Protein AF-A0A7W4DUR3-F1 (afdb_monomer_lite)

Radius of gyration: 22.99 Å; chains: 1; bounding box: 60×64×66 Å

Secondary structure (DSSP, 8-state):
-HHHHHHHHHHHHHHHHHHHHHHTT---TTTTTT--TT-EEE-TTS-EEEEEEE-TTSSEEEEE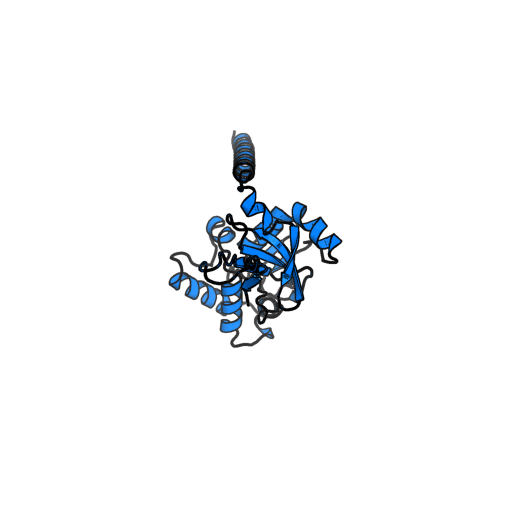ESS--EEEES-SS--SHHHHHHHHHHHHH-SS-SS-SSHHHHHH---HHHHHHHHHHHTTT-TTTSHHHHSS-GGGT-B---HHHHHHHHHHHHHHHHHHHHTTPPP--SEEEEEEE-SSSBEEEEETTTEEE--TTTTTBTTSEEEE--EEEEEPPPP-EEEEE-----SSS-S-PPPEEEEE--

Foldseek 3Di:
DVVVVVVVVVVVVVVVVVVVVVVLVPLPVVLVPFDDQQDWDADPVRFIFGFLDADSSNFKGKGWHLEWLFWDFQFQAQACLLVVLQQVVCVVVHVDGLQPPDPVVQLVDFPQLVLLVSSCVSCVNVCRGGVLSVSFPVVSAWGFTGLNVVLSCLVCQVVNVVSSVVVVGDRDAAKEFHSRQNHRFFGWIQHSVPGIDIDPPDDRGSNDIDTGMIMGMDGGDDPFDWDWDQDPDPPPDPDHDDIDTDGDDD

Structure (mmCIF, N/CA/C/O backbone):
data_AF-A0A7W4DUR3-F1
#
_entry.id   AF-A0A7W4DUR3-F1
#
loop_
_atom_site.group_PDB
_atom_site.id
_atom_site.type_symbol
_atom_site.label_atom_id
_atom_site.label_alt_id
_atom_site.label_comp_id
_atom_site.label_asym_id
_atom_site.label_entity_id
_atom_site.label_seq_id
_atom_site.pdbx_PDB_ins_code
_atom_site.Cartn_x
_atom_site.Cartn_y
_atom_site.Cartn_z
_atom_site.occupancy
_atom_site.B_iso_or_equiv
_atom_site.auth_seq_id
_atom_site.auth_comp_id
_atom_site.auth_asym_id
_atom_site.auth_atom_id
_atom_site.pdbx_PDB_model_num
ATOM 1 N N . MET A 1 1 ? -14.507 31.260 -24.581 1.00 45.59 1 MET A N 1
ATOM 2 C CA . MET A 1 1 ? -15.493 30.157 -24.484 1.00 45.59 1 MET A CA 1
ATOM 3 C C . MET A 1 1 ? -14.936 28.864 -23.877 1.00 45.59 1 MET A C 1
ATOM 5 O O . MET A 1 1 ? -15.637 28.251 -23.092 1.00 45.59 1 MET A O 1
ATOM 9 N N . ILE A 1 2 ? -13.687 28.457 -24.151 1.00 42.56 2 ILE A N 1
ATOM 10 C CA . ILE A 1 2 ? -13.121 27.182 -23.641 1.00 42.56 2 ILE A CA 1
ATOM 11 C C . ILE A 1 2 ? -12.768 27.215 -22.134 1.00 42.56 2 ILE A C 1
ATOM 13 O O . ILE A 1 2 ? -12.877 26.203 -21.445 1.00 42.56 2 ILE A O 1
ATOM 17 N N . ARG A 1 3 ? -12.390 28.379 -21.581 1.00 39.25 3 ARG A N 1
ATOM 18 C CA . ARG A 1 3 ? -12.062 28.520 -20.144 1.00 39.25 3 ARG A CA 1
ATOM 19 C C . ARG A 1 3 ? -13.276 28.357 -19.217 1.00 39.25 3 ARG A C 1
ATOM 21 O O . ARG A 1 3 ? -13.129 27.821 -18.125 1.00 39.25 3 ARG A O 1
ATOM 28 N N . THR A 1 4 ? -14.467 28.748 -19.667 1.00 42.03 4 THR A N 1
ATOM 29 C CA . THR A 1 4 ? -15.712 28.665 -18.887 1.00 42.03 4 THR A CA 1
ATOM 30 C C . THR A 1 4 ? -16.233 27.229 -18.754 1.00 42.03 4 THR A C 1
ATOM 32 O O . THR A 1 4 ? -16.735 26.861 -17.695 1.00 42.03 4 THR A O 1
ATOM 35 N N . TYR A 1 5 ? -16.023 26.387 -19.773 1.00 39.53 5 TYR A N 1
ATOM 36 C CA . TYR A 1 5 ? -16.396 24.967 -19.743 1.00 39.53 5 TYR A CA 1
ATOM 37 C C . TYR A 1 5 ? -15.545 24.141 -18.769 1.00 39.53 5 TYR A C 1
ATOM 39 O O . TYR A 1 5 ? -16.081 23.280 -18.074 1.00 39.53 5 TYR A O 1
ATOM 47 N N . LYS A 1 6 ? -14.239 24.432 -18.652 1.00 40.47 6 LYS A N 1
ATOM 48 C CA . LYS A 1 6 ? -13.371 23.747 -17.679 1.00 40.47 6 LYS A CA 1
ATOM 49 C C . LYS A 1 6 ? -13.801 24.035 -16.240 1.00 40.47 6 LYS A C 1
ATOM 51 O O . LYS A 1 6 ? -13.939 23.091 -15.479 1.00 40.47 6 LYS A O 1
ATOM 56 N N . GLN A 1 7 ? -14.107 25.290 -15.900 1.00 41.50 7 GLN A N 1
ATOM 57 C CA . GLN A 1 7 ? -14.588 25.661 -14.560 1.00 41.50 7 GLN A CA 1
ATOM 58 C C . GLN A 1 7 ? -15.977 25.099 -14.224 1.00 41.50 7 GLN A C 1
ATOM 60 O O . GLN A 1 7 ? -16.226 24.738 -13.073 1.00 41.50 7 GLN A O 1
ATOM 65 N N . GLN A 1 8 ? -16.885 25.000 -15.202 1.00 39.53 8 GLN A N 1
ATOM 66 C CA . GLN A 1 8 ? -18.176 24.341 -14.989 1.00 39.53 8 GLN A CA 1
ATOM 67 C C . GLN A 1 8 ? -18.007 22.832 -14.782 1.00 39.53 8 GLN A C 1
ATOM 69 O O . GLN A 1 8 ? -18.589 22.299 -13.843 1.00 39.53 8 GLN A O 1
ATOM 74 N N . ALA A 1 9 ? -17.162 22.155 -15.564 1.00 43.38 9 ALA A N 1
ATOM 75 C CA . ALA A 1 9 ? -16.882 20.729 -15.382 1.00 43.38 9 ALA A CA 1
ATOM 76 C C . ALA A 1 9 ? -16.263 20.417 -14.005 1.00 43.38 9 ALA A C 1
ATOM 78 O O . ALA A 1 9 ? -16.647 19.433 -13.377 1.00 43.38 9 ALA A O 1
ATOM 79 N N . THR A 1 10 ? -15.383 21.282 -13.482 1.00 46.03 10 THR A N 1
ATOM 80 C CA . THR A 1 10 ? -14.825 21.123 -12.123 1.00 46.03 10 THR A CA 1
ATOM 81 C C . THR A 1 10 ? -15.889 21.294 -11.038 1.00 46.03 10 THR A C 1
ATOM 83 O O . THR A 1 10 ? -15.875 20.574 -10.044 1.00 46.03 10 THR A O 1
ATOM 86 N N . ARG A 1 11 ? -16.848 22.209 -11.234 1.00 40.34 11 ARG A N 1
ATOM 87 C CA . ARG A 1 11 ? -17.971 22.412 -10.306 1.00 40.34 11 ARG A CA 1
ATOM 88 C C . ARG A 1 11 ? -18.957 21.246 -10.318 1.00 40.34 11 ARG A C 1
ATOM 90 O O . ARG A 1 11 ? -19.413 20.854 -9.252 1.00 40.34 11 ARG A O 1
ATOM 97 N N . TRP A 1 12 ? -19.240 20.661 -11.482 1.00 40.09 12 TRP A N 1
ATOM 98 C CA . TRP A 1 12 ? -20.099 19.477 -11.589 1.00 40.09 12 TRP A CA 1
ATOM 99 C C . TRP A 1 12 ? -19.427 18.213 -11.045 1.00 40.09 12 TRP A C 1
ATOM 101 O O . TRP A 1 12 ? -20.091 17.437 -10.366 1.00 40.09 12 TRP A O 1
ATOM 111 N N . ALA A 1 13 ? -18.116 18.042 -11.246 1.00 45.22 13 ALA A N 1
ATOM 112 C CA . ALA A 1 13 ? -17.352 16.950 -10.639 1.00 45.22 13 ALA A CA 1
ATOM 113 C C . ALA A 1 13 ? -17.294 17.070 -9.106 1.00 45.22 13 ALA A C 1
ATOM 115 O O . ALA A 1 13 ? -17.532 16.089 -8.409 1.00 45.22 13 ALA A O 1
ATOM 116 N N . ALA A 1 14 ? -17.072 18.276 -8.571 1.00 45.06 14 ALA A N 1
ATOM 117 C CA . ALA A 1 14 ? -17.106 18.519 -7.129 1.00 45.06 14 ALA A CA 1
ATOM 118 C C . ALA A 1 14 ? -18.503 18.278 -6.528 1.00 45.06 14 ALA A C 1
ATOM 120 O O . ALA A 1 14 ? -18.605 17.702 -5.449 1.00 45.06 14 ALA A O 1
ATOM 121 N N . LEU A 1 15 ? -19.579 18.650 -7.236 1.00 38.53 15 LEU A N 1
ATOM 122 C CA . LEU A 1 15 ? -20.957 18.401 -6.797 1.00 38.53 15 LEU A CA 1
ATOM 123 C C . LEU A 1 15 ? -21.314 16.904 -6.823 1.00 38.53 15 LEU A C 1
ATOM 125 O O . LEU A 1 15 ? -22.003 16.435 -5.925 1.00 38.53 15 LEU A O 1
ATOM 129 N N . LEU A 1 16 ? -20.822 16.148 -7.812 1.00 44.09 16 LEU A N 1
ATOM 130 C CA . LEU A 1 16 ? -20.994 14.691 -7.907 1.00 44.09 16 LEU A CA 1
ATOM 131 C C . LEU A 1 16 ? -20.204 13.942 -6.830 1.00 44.09 16 LEU A C 1
ATOM 133 O O . LEU A 1 16 ? -20.723 12.986 -6.264 1.00 44.09 16 LEU A O 1
ATOM 137 N N . VAL A 1 17 ? -18.995 14.402 -6.495 1.00 49.66 17 VAL A N 1
ATOM 138 C CA . VAL A 1 17 ? -18.212 13.872 -5.367 1.00 49.66 17 VAL A CA 1
ATOM 139 C C . VAL A 1 17 ? -18.912 14.178 -4.039 1.00 49.66 17 VAL A C 1
ATOM 141 O O . VAL A 1 17 ? -19.044 13.284 -3.210 1.00 49.66 17 VAL A O 1
ATOM 144 N N . PHE A 1 18 ? -19.465 15.383 -3.860 1.00 43.69 18 PHE A N 1
ATOM 145 C CA . PHE A 1 18 ? -20.247 15.720 -2.666 1.00 43.69 18 PHE A CA 1
ATOM 146 C C . PHE A 1 18 ? -21.557 14.921 -2.574 1.00 43.69 18 PHE A C 1
ATOM 148 O O . PHE A 1 18 ? -21.910 14.468 -1.491 1.00 43.69 18 PHE A O 1
ATOM 155 N N . LEU A 1 19 ? -22.263 14.688 -3.687 1.00 41.78 19 LEU A N 1
ATOM 156 C CA . LEU A 1 19 ? -23.488 13.873 -3.732 1.00 41.78 19 LEU A CA 1
ATOM 157 C C . LEU A 1 19 ? -23.214 12.382 -3.523 1.00 41.78 19 LEU A C 1
ATOM 159 O O . LEU A 1 19 ? -24.001 11.720 -2.852 1.00 41.78 19 LEU A O 1
ATOM 163 N N . LEU A 1 20 ? -22.084 11.869 -4.018 1.00 42.16 20 LEU A N 1
ATOM 164 C CA . LEU A 1 20 ? -21.622 10.528 -3.680 1.00 42.16 20 LEU A CA 1
ATOM 165 C C . LEU A 1 20 ? -21.355 10.451 -2.179 1.00 42.16 20 LEU A C 1
ATOM 167 O O . LEU A 1 20 ? -21.973 9.617 -1.536 1.00 42.16 20 LEU A O 1
ATOM 171 N N . ILE A 1 21 ? -20.584 11.366 -1.583 1.00 46.25 21 ILE A N 1
ATOM 172 C CA . ILE A 1 21 ? -20.339 11.409 -0.125 1.00 46.25 21 ILE A CA 1
ATOM 173 C C . ILE A 1 21 ? -21.651 11.559 0.676 1.00 46.25 21 ILE A C 1
ATOM 175 O O . ILE A 1 21 ? -21.820 10.915 1.707 1.00 46.25 21 ILE A O 1
ATOM 179 N N . SER A 1 22 ? -22.629 12.318 0.173 1.00 38.47 22 SER A N 1
ATOM 180 C CA . SER A 1 22 ? -23.938 12.511 0.822 1.00 38.47 22 SER A CA 1
ATOM 181 C C . SER A 1 22 ? -24.839 11.271 0.744 1.00 38.47 22 SER A C 1
ATOM 183 O O . SER A 1 22 ? -25.634 11.030 1.648 1.00 38.47 22 SER A O 1
ATOM 185 N N . ALA A 1 23 ? -24.706 10.445 -0.297 1.00 36.12 23 ALA A N 1
ATOM 186 C CA . ALA A 1 23 ? -25.408 9.164 -0.401 1.00 36.12 23 ALA A CA 1
ATOM 187 C C . ALA A 1 23 ? -24.798 8.065 0.497 1.00 36.12 23 ALA A C 1
ATOM 189 O O . ALA A 1 23 ? -25.445 7.045 0.732 1.00 36.12 23 ALA A O 1
ATOM 190 N N . HIS A 1 24 ? -23.601 8.285 1.062 1.00 45.06 24 HIS A N 1
ATOM 191 C CA . HIS A 1 24 ? -23.024 7.441 2.121 1.00 45.06 24 HIS A CA 1
ATOM 192 C C . HIS A 1 24 ? -23.595 7.768 3.520 1.00 45.06 24 HIS A C 1
ATOM 194 O O . HIS A 1 24 ? -23.219 7.125 4.496 1.00 45.06 24 HIS A O 1
ATOM 200 N N . ALA A 1 25 ? -24.524 8.728 3.646 1.00 36.72 25 ALA A N 1
ATOM 201 C CA . ALA A 1 25 ? -25.089 9.155 4.933 1.00 36.72 25 ALA A CA 1
ATOM 202 C C . ALA A 1 25 ? -26.245 8.281 5.469 1.00 36.72 25 ALA A C 1
ATOM 204 O O . ALA A 1 25 ? -26.856 8.634 6.472 1.00 36.72 25 ALA A O 1
ATOM 205 N N . PHE A 1 26 ? -26.537 7.134 4.850 1.00 44.62 26 PHE A N 1
ATOM 206 C CA . PHE A 1 26 ? -27.454 6.132 5.410 1.00 44.62 26 PHE A CA 1
ATOM 207 C C . PHE A 1 26 ? -26.792 4.755 5.449 1.00 44.62 26 PHE A C 1
ATOM 209 O O . PHE A 1 26 ? -27.254 3.781 4.854 1.00 44.62 26 PHE A O 1
ATOM 216 N N . ILE A 1 27 ? -25.680 4.679 6.179 1.00 46.75 27 ILE A N 1
ATOM 217 C CA . ILE A 1 27 ? -25.265 3.416 6.784 1.00 46.75 27 ILE A CA 1
ATOM 218 C C . ILE A 1 27 ? -26.301 3.134 7.887 1.00 46.75 27 ILE A C 1
ATOM 220 O O . ILE A 1 27 ? -26.474 3.984 8.763 1.00 46.75 27 ILE A O 1
ATOM 224 N N . PRO A 1 28 ? -27.044 2.011 7.852 1.00 47.03 28 PRO A N 1
ATOM 225 C CA . PRO A 1 28 ? -27.933 1.660 8.956 1.00 47.03 28 PRO A CA 1
ATOM 226 C C . PRO A 1 28 ? -27.123 1.645 10.258 1.00 47.03 28 PRO A C 1
ATOM 228 O O . PRO A 1 28 ? -26.009 1.127 10.269 1.00 47.03 28 PRO A O 1
ATOM 231 N N . ALA A 1 29 ? -27.663 2.205 11.346 1.00 47.81 29 ALA A N 1
ATOM 232 C CA . ALA A 1 29 ? -26.945 2.404 12.614 1.00 47.81 29 ALA A CA 1
ATOM 233 C C . ALA A 1 29 ? -26.217 1.139 13.130 1.00 47.81 29 ALA A C 1
ATOM 235 O O . ALA A 1 29 ? -25.152 1.244 13.726 1.00 47.81 29 ALA A O 1
ATOM 236 N N . ALA A 1 30 ? -26.728 -0.054 12.806 1.00 45.19 30 ALA A N 1
ATOM 237 C CA . ALA A 1 30 ? -26.113 -1.340 13.140 1.00 45.19 30 ALA A CA 1
ATOM 238 C C . ALA A 1 30 ? -24.774 -1.635 12.420 1.00 45.19 30 ALA A C 1
ATOM 240 O O . ALA A 1 30 ? -23.951 -2.380 12.941 1.00 45.19 30 ALA A O 1
ATOM 241 N N . ALA A 1 31 ? -24.521 -1.066 11.235 1.00 43.78 31 ALA A N 1
ATOM 242 C CA . ALA A 1 31 ? -23.236 -1.198 10.534 1.00 43.78 31 ALA A CA 1
ATOM 243 C C . ALA A 1 31 ? -22.189 -0.175 11.027 1.00 43.78 31 ALA A C 1
ATOM 245 O O . ALA A 1 31 ? -20.993 -0.392 10.858 1.00 43.78 31 ALA A O 1
ATOM 246 N N . GLN A 1 32 ? -22.616 0.897 11.710 1.00 49.19 32 GLN A N 1
ATOM 247 C CA . GLN A 1 32 ? -21.726 1.857 12.382 1.00 49.19 32 GLN A CA 1
ATOM 248 C C . GLN A 1 32 ? -21.156 1.354 13.722 1.00 49.19 32 GLN A C 1
ATOM 250 O O . GLN A 1 32 ? -20.299 2.033 14.290 1.00 49.19 32 GLN A O 1
ATOM 255 N N . GLU A 1 33 ? -21.607 0.208 14.242 1.00 57.31 33 GLU A N 1
ATOM 256 C CA . GLU A 1 33 ? -21.135 -0.332 15.528 1.00 57.31 33 GLU A CA 1
ATOM 257 C C . GLU A 1 33 ? -19.810 -1.103 15.442 1.00 57.31 33 GLU A C 1
ATOM 259 O O . GLU A 1 33 ? -19.192 -1.334 16.476 1.00 57.31 33 GLU A O 1
ATOM 264 N N . LYS A 1 34 ? -19.358 -1.507 14.247 1.00 69.75 34 LYS A N 1
ATOM 265 C CA . LYS A 1 34 ? -18.263 -2.488 14.119 1.00 69.75 34 LYS A CA 1
ATOM 266 C C . LYS A 1 34 ? -16.904 -1.913 13.716 1.00 69.75 34 LYS A C 1
ATOM 268 O O . LYS A 1 34 ? -15.893 -2.436 14.166 1.00 69.75 34 LYS A O 1
ATOM 273 N N . GLY A 1 35 ? -16.862 -0.865 12.896 1.00 79.25 35 GLY A N 1
ATOM 274 C CA . GLY A 1 35 ? -15.610 -0.192 12.544 1.00 79.25 35 GLY A CA 1
ATOM 275 C C . GLY A 1 35 ? -15.840 1.147 11.858 1.00 79.25 35 GLY A C 1
ATOM 276 O O . GLY A 1 35 ? -16.785 1.302 11.078 1.00 79.25 35 GLY A O 1
ATOM 277 N N . LYS A 1 36 ? -14.990 2.132 12.156 1.00 87.12 36 LYS A N 1
ATOM 278 C CA . LYS A 1 36 ? -15.069 3.488 11.587 1.00 87.12 36 LYS A CA 1
ATOM 279 C C . LYS A 1 36 ? -13.737 3.918 10.983 1.00 87.12 36 LYS A C 1
ATOM 281 O O . LYS A 1 36 ? -12.673 3.632 11.517 1.00 87.12 36 LYS A O 1
ATOM 286 N N . ILE A 1 37 ? -13.789 4.663 9.878 1.00 91.12 37 ILE A N 1
ATOM 287 C CA . ILE A 1 37 ? -12.592 5.310 9.318 1.00 91.12 37 ILE A CA 1
ATOM 288 C C . ILE A 1 37 ? -11.970 6.216 10.392 1.00 91.12 37 ILE A C 1
ATOM 290 O O . ILE A 1 37 ? -12.681 6.969 11.057 1.00 91.12 37 ILE A O 1
ATOM 294 N N . GLY A 1 38 ? -10.651 6.133 10.557 1.00 91.75 38 GLY A N 1
ATOM 295 C CA . GLY A 1 38 ? -9.908 6.817 11.616 1.00 91.75 38 GLY A CA 1
ATOM 296 C C . GLY A 1 38 ? -9.822 6.036 12.932 1.00 91.75 38 GLY A C 1
ATOM 297 O O . GLY A 1 38 ? -9.166 6.493 13.861 1.00 91.75 38 GLY A O 1
ATOM 298 N N . GLU A 1 39 ? -10.437 4.861 13.044 1.00 92.75 39 GLU A N 1
ATOM 299 C CA . GLU A 1 39 ? -10.328 4.026 14.242 1.00 92.75 39 GLU A CA 1
ATOM 300 C C . GLU A 1 39 ? -9.003 3.255 14.278 1.00 92.75 39 GLU A C 1
ATOM 302 O O . GLU A 1 39 ? -8.544 2.732 13.259 1.00 92.75 39 GLU A O 1
ATOM 307 N N . LEU A 1 40 ? -8.394 3.167 15.464 1.00 94.75 40 LEU A N 1
ATOM 308 C CA . LEU A 1 40 ? -7.249 2.296 15.706 1.00 94.75 40 LEU A CA 1
ATOM 309 C C . LEU A 1 40 ? -7.727 0.849 15.842 1.00 94.75 40 LEU A C 1
ATOM 311 O O . LEU A 1 40 ? -8.488 0.526 16.750 1.00 94.75 40 LEU A O 1
ATOM 315 N N . VAL A 1 41 ? -7.188 -0.039 15.017 1.00 94.56 41 VAL A N 1
ATOM 316 C CA . VAL A 1 41 ? -7.396 -1.484 15.124 1.00 94.56 41 VAL A CA 1
ATOM 317 C C . VAL A 1 41 ? -6.120 -2.179 15.574 1.00 94.56 41 VAL A C 1
ATOM 319 O O . VAL A 1 41 ? -5.012 -1.777 15.211 1.00 94.56 41 VAL A O 1
ATOM 322 N N . THR A 1 42 ? -6.286 -3.226 16.380 1.00 94.38 42 THR A N 1
ATOM 323 C CA . THR A 1 42 ? -5.208 -4.126 16.807 1.00 94.38 42 THR A CA 1
ATOM 324 C C . THR A 1 42 ? -5.490 -5.507 16.233 1.00 94.38 42 THR A C 1
ATOM 326 O O . THR A 1 42 ? -6.597 -6.019 16.379 1.00 94.38 42 THR A O 1
ATOM 329 N N . PHE A 1 43 ? -4.508 -6.081 15.550 1.00 93.69 43 PHE A N 1
ATOM 330 C CA . PHE A 1 43 ? -4.585 -7.411 14.956 1.00 93.69 43 PHE A CA 1
ATOM 331 C C . PHE A 1 43 ? -4.126 -8.484 15.955 1.00 93.69 43 PHE A C 1
ATOM 333 O O . PHE A 1 43 ? -3.542 -8.170 16.991 1.00 93.69 43 PHE A O 1
ATOM 340 N N . GLU A 1 44 ? -4.388 -9.756 15.648 1.00 91.12 44 GLU A N 1
ATOM 341 C CA . GLU A 1 44 ? -4.074 -10.903 16.523 1.00 91.12 44 GLU A CA 1
ATOM 342 C C . GLU A 1 44 ? -2.583 -11.018 16.877 1.00 91.12 44 GLU A C 1
ATOM 344 O O . GLU A 1 44 ? -2.228 -11.451 17.968 1.00 91.12 44 GLU A O 1
ATOM 349 N N . ASP A 1 45 ? -1.705 -10.568 15.981 1.00 92.12 45 ASP A N 1
ATOM 350 C CA . ASP A 1 45 ? -0.252 -10.501 16.181 1.00 92.12 45 ASP A CA 1
ATOM 351 C C . ASP A 1 45 ? 0.200 -9.304 17.046 1.00 92.12 45 ASP A C 1
ATOM 353 O O . ASP A 1 45 ? 1.395 -9.066 17.218 1.00 92.12 45 ASP A O 1
ATOM 357 N N . GLY A 1 46 ? -0.743 -8.509 17.559 1.00 94.06 46 GLY A N 1
ATOM 358 C CA . GLY A 1 46 ? -0.496 -7.290 18.327 1.00 94.06 46 GLY A CA 1
ATOM 359 C C . GLY A 1 46 ? -0.113 -6.069 17.485 1.00 94.06 46 GLY A C 1
ATOM 360 O O . GLY A 1 46 ? 0.015 -4.969 18.035 1.00 94.06 46 GLY A O 1
ATOM 361 N N . SER A 1 47 ? 0.047 -6.217 16.166 1.00 96.25 47 SER A N 1
ATOM 362 C CA . SER A 1 47 ? 0.287 -5.094 15.262 1.00 96.25 47 SER A CA 1
ATOM 363 C C . SER A 1 47 ? -0.940 -4.188 15.194 1.00 96.25 47 SER A C 1
ATOM 365 O O . SER A 1 47 ? -2.074 -4.605 15.441 1.00 96.25 47 SER A O 1
ATOM 367 N N . LYS A 1 48 ? -0.718 -2.909 14.885 1.00 96.81 48 LYS A N 1
ATOM 368 C CA . LYS A 1 48 ? -1.765 -1.885 14.913 1.00 96.81 48 LYS A CA 1
ATOM 369 C C . LYS A 1 48 ? -1.804 -1.084 13.624 1.00 96.81 48 LYS A C 1
ATOM 371 O O . LYS A 1 48 ? -0.769 -0.825 13.007 1.00 96.81 48 LYS A O 1
ATOM 376 N N . GLY A 1 49 ? -2.999 -0.642 13.257 1.00 97.44 49 GLY A N 1
ATOM 377 C CA . GLY A 1 49 ? -3.222 0.243 12.120 1.00 97.44 49 GLY A CA 1
ATOM 378 C C . GLY A 1 49 ? -4.435 1.135 12.322 1.00 97.44 49 GLY A C 1
ATOM 379 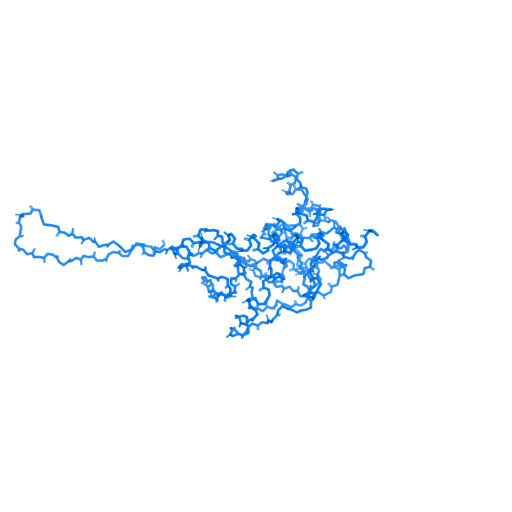O O . GLY A 1 49 ? -5.219 0.925 13.241 1.00 97.44 49 GLY A O 1
ATOM 380 N N . VAL A 1 50 ? -4.585 2.133 11.459 1.00 97.19 50 VAL A N 1
ATOM 381 C CA . VAL A 1 50 ? -5.772 2.996 11.422 1.00 97.19 50 VAL A CA 1
ATOM 382 C C . VAL A 1 50 ? -6.649 2.579 10.252 1.00 97.19 50 VAL A C 1
ATOM 384 O O . VAL A 1 50 ? -6.141 2.433 9.139 1.00 97.19 50 VAL A O 1
ATOM 387 N N . LEU A 1 51 ? -7.950 2.396 10.481 1.00 95.94 51 LEU A N 1
ATOM 388 C CA . LEU A 1 51 ? -8.906 2.098 9.417 1.00 95.94 51 LEU A CA 1
ATOM 389 C C . LEU A 1 51 ? -8.997 3.263 8.434 1.00 95.94 51 LEU A C 1
ATOM 391 O O . LEU A 1 51 ? -9.300 4.395 8.806 1.00 95.94 51 LEU A O 1
ATOM 395 N N . ILE A 1 52 ? -8.754 2.968 7.163 1.00 94.88 52 ILE A N 1
ATOM 396 C CA . ILE A 1 52 ? -8.831 3.931 6.058 1.00 94.88 52 ILE A CA 1
ATOM 397 C C . ILE A 1 52 ? -10.005 3.642 5.129 1.00 94.88 52 ILE A C 1
ATOM 399 O O . ILE A 1 52 ? -10.385 4.486 4.335 1.00 94.88 52 ILE A O 1
ATOM 403 N N . GLN A 1 53 ? -10.593 2.457 5.209 1.00 93.75 53 GLN A N 1
ATOM 404 C CA . GLN A 1 53 ? -11.786 2.099 4.465 1.00 93.75 53 GLN A CA 1
ATOM 405 C C . GLN A 1 53 ? -12.526 1.028 5.249 1.00 93.75 53 GLN A C 1
ATOM 407 O O . GLN A 1 53 ? -11.907 0.194 5.910 1.00 93.75 53 GLN A O 1
ATOM 412 N N . VAL A 1 54 ? -13.848 1.096 5.175 1.00 91.38 54 VAL A N 1
ATOM 413 C CA . VAL A 1 54 ? -14.761 0.118 5.745 1.00 91.38 54 VAL A CA 1
ATOM 414 C C . VAL A 1 54 ? -15.786 -0.202 4.662 1.00 91.38 54 VAL A C 1
ATOM 416 O O . VAL A 1 54 ? -16.338 0.711 4.040 1.00 91.38 54 VAL A O 1
ATOM 419 N N . GLU A 1 55 ? -15.999 -1.487 4.405 1.00 88.38 55 GLU A N 1
ATOM 420 C CA . GLU A 1 55 ? -17.007 -1.981 3.475 1.00 88.38 55 GLU A CA 1
ATOM 421 C C . GLU A 1 55 ? -18.418 -1.624 3.951 1.00 88.38 55 GLU A C 1
ATOM 423 O O . GLU A 1 55 ? -18.662 -1.317 5.119 1.00 88.38 55 GLU A O 1
ATOM 428 N N . ARG A 1 56 ? -19.391 -1.680 3.037 1.00 81.00 56 ARG A N 1
ATOM 429 C CA . ARG A 1 56 ? -20.773 -1.249 3.319 1.00 81.00 56 ARG A CA 1
ATOM 430 C C . ARG A 1 56 ? -21.423 -1.999 4.488 1.00 81.00 56 ARG A C 1
ATOM 432 O O . ARG A 1 56 ? -22.320 -1.461 5.133 1.00 81.00 56 ARG A O 1
ATOM 439 N N . ASP 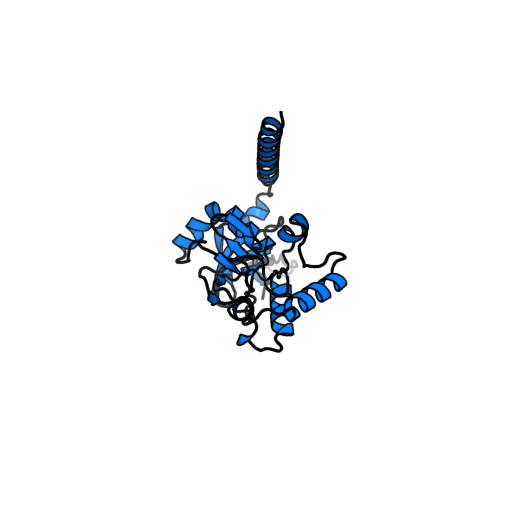A 1 57 ? -21.007 -3.236 4.730 1.00 79.56 57 ASP A N 1
ATOM 440 C CA . ASP A 1 57 ? -21.515 -4.065 5.821 1.00 79.56 57 ASP A CA 1
ATOM 441 C C . ASP A 1 57 ? -20.904 -3.727 7.192 1.00 79.56 57 ASP A C 1
ATOM 443 O O . ASP A 1 57 ? -21.380 -4.242 8.206 1.00 79.56 57 ASP A O 1
ATOM 447 N N . GLY A 1 58 ? -19.880 -2.869 7.238 1.00 80.94 58 GLY A N 1
ATOM 448 C CA . GLY A 1 58 ? -19.163 -2.508 8.458 1.00 80.94 58 GLY A CA 1
ATOM 449 C C . GLY A 1 58 ? -18.252 -3.611 9.001 1.00 80.94 58 GLY A C 1
ATOM 450 O O . GLY A 1 58 ? -17.723 -3.466 10.099 1.00 80.94 58 GLY A O 1
ATOM 451 N N . GLN A 1 59 ? -18.099 -4.736 8.297 1.00 86.19 59 GLN A N 1
ATOM 452 C CA . GLN A 1 59 ? -17.441 -5.935 8.832 1.00 86.19 59 GLN A CA 1
ATOM 453 C C . GLN A 1 59 ? -16.043 -6.158 8.287 1.00 86.19 59 GLN A C 1
ATOM 455 O O . GLN A 1 59 ? -15.318 -6.984 8.831 1.00 86.19 59 GLN A O 1
ATOM 460 N N . SER A 1 60 ? -15.664 -5.467 7.224 1.00 91.12 60 SER A N 1
ATOM 461 C CA . SER A 1 60 ? -14.348 -5.611 6.621 1.00 91.12 60 SER A CA 1
ATOM 462 C C . SER A 1 60 ? -13.850 -4.285 6.080 1.00 91.12 60 SER A C 1
ATOM 464 O O . SER A 1 60 ? -14.604 -3.315 5.991 1.00 91.12 60 SER A O 1
ATOM 466 N N . GLY A 1 61 ? -12.566 -4.224 5.764 1.00 94.31 61 GLY A N 1
ATOM 467 C CA . GLY A 1 61 ? -11.982 -3.070 5.112 1.00 94.31 61 GLY A CA 1
ATOM 468 C C . GLY A 1 61 ? -10.467 -3.096 5.139 1.00 94.31 61 GLY A C 1
ATOM 469 O O . GLY A 1 61 ? -9.846 -4.163 5.143 1.00 94.31 61 GLY A O 1
ATOM 470 N N . TRP A 1 62 ? -9.851 -1.919 5.186 1.00 96.81 62 TRP A N 1
ATOM 471 C CA . TRP A 1 62 ? -8.396 -1.793 5.185 1.00 96.81 62 TRP A CA 1
ATOM 472 C C . TRP A 1 62 ? -7.900 -0.897 6.307 1.00 96.81 62 TRP A C 1
ATOM 474 O O . TRP A 1 62 ? -8.433 0.187 6.548 1.00 96.81 62 TRP A O 1
ATOM 484 N N . ALA A 1 63 ? -6.818 -1.335 6.942 1.00 97.75 63 ALA A N 1
ATOM 485 C CA . ALA A 1 63 ? -6.044 -0.534 7.872 1.00 97.75 63 ALA A CA 1
ATOM 486 C C . ALA A 1 63 ? -4.696 -0.160 7.253 1.00 97.75 63 ALA A C 1
ATOM 488 O O . ALA A 1 63 ? -4.041 -0.993 6.621 1.00 97.75 63 ALA A O 1
ATOM 489 N N . ILE A 1 64 ? -4.256 1.075 7.474 1.00 98.25 64 ILE A N 1
ATOM 490 C CA . ILE A 1 64 ? -2.896 1.516 7.164 1.00 98.25 64 ILE A CA 1
ATOM 491 C C . ILE A 1 64 ? -2.013 1.423 8.407 1.00 98.25 64 ILE A C 1
ATOM 493 O O . ILE A 1 64 ? -2.457 1.709 9.521 1.00 98.25 64 ILE A O 1
ATOM 497 N N . ALA A 1 65 ? -0.752 1.036 8.224 1.00 98.44 65 ALA A N 1
ATOM 498 C CA . ALA A 1 65 ? 0.213 0.948 9.310 1.00 98.44 65 ALA A CA 1
ATOM 499 C C . ALA A 1 65 ? 0.443 2.315 9.974 1.00 98.44 65 ALA A C 1
ATOM 501 O O . ALA A 1 65 ? 0.449 3.363 9.315 1.00 98.44 65 ALA A O 1
ATOM 502 N N . LEU A 1 66 ? 0.696 2.307 11.285 1.00 98.12 66 LEU A N 1
ATOM 503 C CA . LEU A 1 66 ? 0.983 3.529 12.042 1.00 98.12 66 LEU A CA 1
ATOM 504 C C . LEU A 1 66 ? 2.288 4.206 11.617 1.00 98.12 66 LEU A C 1
ATOM 506 O O . LEU A 1 66 ? 2.407 5.413 11.772 1.00 98.12 66 LEU A O 1
ATOM 510 N N . ARG A 1 67 ? 3.263 3.472 11.081 1.00 97.94 67 ARG A N 1
ATOM 511 C CA . ARG A 1 67 ? 4.575 4.016 10.704 1.00 97.94 67 ARG A CA 1
ATOM 512 C C . ARG A 1 67 ? 5.002 3.529 9.334 1.00 97.94 67 ARG A C 1
ATOM 514 O O . ARG A 1 67 ? 4.546 2.480 8.872 1.00 97.94 67 ARG A O 1
ATOM 521 N N . ASN A 1 68 ? 5.882 4.290 8.698 1.00 98.25 68 ASN A N 1
ATOM 522 C CA . ASN A 1 68 ? 6.547 3.843 7.486 1.00 98.25 68 ASN A CA 1
ATOM 523 C C . ASN A 1 68 ? 7.532 2.718 7.840 1.00 98.25 68 ASN A C 1
ATOM 525 O O . ASN A 1 68 ? 8.192 2.761 8.876 1.00 98.25 68 ASN A O 1
ATOM 529 N N . ALA A 1 69 ? 7.677 1.725 6.965 1.00 97.44 69 ALA A N 1
ATOM 530 C CA . ALA A 1 69 ? 8.707 0.693 7.112 1.00 97.44 69 ALA A CA 1
ATOM 531 C C . ALA A 1 69 ? 10.127 1.250 6.877 1.00 97.44 69 ALA A C 1
ATOM 533 O O . ALA A 1 69 ? 11.118 0.631 7.250 1.00 97.44 69 ALA A O 1
ATOM 534 N N . GLY A 1 70 ? 10.221 2.411 6.225 1.00 97.81 70 GLY A N 1
ATOM 535 C CA . GLY A 1 70 ? 11.457 3.050 5.786 1.00 97.81 70 GLY A CA 1
ATOM 536 C C . GLY A 1 70 ? 11.334 3.546 4.348 1.00 97.81 70 GLY A C 1
ATOM 537 O O . GLY A 1 70 ? 10.243 3.527 3.767 1.00 97.81 70 GLY A O 1
ATOM 538 N N . THR A 1 71 ? 12.454 3.988 3.780 1.00 98.25 71 THR A N 1
ATOM 539 C CA . THR A 1 71 ? 12.570 4.318 2.358 1.00 98.25 71 THR A CA 1
ATOM 540 C C . THR A 1 71 ? 13.257 3.184 1.611 1.00 98.25 71 THR A C 1
ATOM 542 O O . THR A 1 71 ? 14.252 2.629 2.073 1.00 98.25 71 THR A O 1
ATOM 545 N N . PHE A 1 72 ? 12.690 2.814 0.466 1.00 98.19 72 PHE A N 1
ATOM 546 C CA . PHE A 1 72 ? 13.155 1.690 -0.338 1.00 98.19 72 PHE A CA 1
ATOM 547 C C . PHE A 1 72 ? 13.063 2.026 -1.818 1.00 98.19 72 PHE A C 1
ATOM 549 O O . PHE A 1 72 ? 12.248 2.856 -2.228 1.00 98.19 72 PHE A O 1
ATOM 556 N N . SER A 1 73 ? 13.853 1.335 -2.637 1.00 97.12 73 SER A N 1
ATOM 557 C CA . SER A 1 73 ? 13.582 1.263 -4.065 1.00 97.12 73 SER A CA 1
ATOM 558 C C . SER A 1 73 ? 12.451 0.285 -4.347 1.00 97.12 73 SER A C 1
ATOM 560 O O . SER A 1 73 ? 12.282 -0.725 -3.659 1.00 97.12 73 SER A O 1
ATOM 562 N N . TRP A 1 74 ? 11.662 0.585 -5.375 1.00 95.88 74 TRP A N 1
ATOM 563 C CA . TRP A 1 74 ? 10.643 -0.333 -5.868 1.00 95.88 74 TRP A CA 1
ATOM 564 C C . TRP A 1 74 ? 11.292 -1.598 -6.441 1.00 95.88 74 TRP A C 1
ATOM 566 O O . TRP A 1 74 ? 10.879 -2.715 -6.134 1.00 95.88 74 TRP A O 1
ATOM 576 N N . ALA A 1 75 ? 12.352 -1.412 -7.234 1.00 94.06 75 ALA A N 1
ATOM 577 C CA . ALA A 1 75 ? 13.257 -2.459 -7.697 1.00 94.06 75 ALA A CA 1
ATOM 578 C C . ALA A 1 75 ? 14.702 -1.941 -7.756 1.00 94.06 75 ALA A C 1
ATOM 580 O O . ALA A 1 75 ? 14.938 -0.748 -7.953 1.00 94.06 75 ALA A O 1
ATOM 581 N N . SER A 1 76 ? 15.685 -2.833 -7.625 1.00 93.06 76 SER A N 1
ATOM 582 C CA . SER A 1 76 ? 17.111 -2.462 -7.695 1.00 93.06 76 SER A CA 1
ATOM 583 C C . SER A 1 76 ? 17.574 -2.026 -9.088 1.00 93.06 76 SER A C 1
ATOM 585 O O . SER A 1 76 ? 18.576 -1.328 -9.215 1.00 93.06 76 SER A O 1
ATOM 587 N N . GLN A 1 77 ? 16.836 -2.400 -10.132 1.00 90.94 77 GLN A N 1
ATOM 588 C CA . GLN A 1 77 ? 17.113 -2.049 -11.523 1.00 90.94 77 GLN A CA 1
ATOM 589 C C . GLN A 1 77 ? 15.820 -1.967 -12.339 1.00 90.94 77 GLN A C 1
ATOM 591 O O . GLN A 1 77 ? 14.777 -2.486 -11.934 1.00 90.94 77 GLN A O 1
ATOM 596 N N . ALA A 1 78 ? 15.889 -1.338 -13.515 1.00 85.94 78 ALA A N 1
ATOM 597 C CA . ALA A 1 78 ? 14.783 -1.351 -14.465 1.00 85.94 78 ALA A CA 1
ATOM 598 C C . ALA A 1 78 ? 14.552 -2.784 -14.976 1.00 85.94 78 ALA A C 1
ATOM 600 O O . ALA A 1 78 ? 15.440 -3.392 -15.569 1.00 85.94 78 ALA A O 1
ATOM 601 N N . THR A 1 79 ? 13.362 -3.331 -14.737 1.00 82.19 79 THR A N 1
ATOM 602 C CA . THR A 1 79 ? 12.994 -4.698 -15.112 1.00 82.19 79 THR A CA 1
ATOM 603 C C . THR A 1 79 ? 11.496 -4.829 -15.370 1.00 82.19 79 THR A C 1
ATOM 605 O O . THR A 1 79 ? 10.666 -4.246 -14.661 1.00 82.19 79 THR A O 1
ATOM 608 N N . GLU A 1 80 ? 11.155 -5.627 -16.385 1.00 81.25 80 GLU A N 1
ATOM 609 C CA . GLU A 1 80 ? 9.774 -5.999 -16.705 1.00 81.25 80 GLU A CA 1
ATOM 610 C C . GLU A 1 80 ? 9.285 -7.226 -15.936 1.00 81.25 80 GLU A C 1
ATOM 612 O O . GLU A 1 80 ? 8.100 -7.528 -15.991 1.00 81.25 80 GLU A O 1
ATOM 617 N N . THR A 1 81 ? 10.141 -7.949 -15.207 1.00 79.12 81 THR A N 1
ATOM 618 C CA . THR A 1 81 ? 9.759 -9.239 -14.606 1.00 79.12 81 THR A CA 1
ATOM 619 C C . THR A 1 81 ? 8.537 -9.115 -13.688 1.00 79.12 81 THR A C 1
ATOM 621 O O . THR A 1 81 ? 7.561 -9.843 -13.870 1.00 79.12 81 THR A O 1
ATOM 624 N N . ALA A 1 82 ? 8.524 -8.146 -12.767 1.00 72.19 82 ALA A N 1
ATOM 625 C CA . ALA A 1 82 ? 7.355 -7.890 -11.922 1.00 72.19 82 ALA A CA 1
ATOM 626 C C . ALA A 1 82 ? 6.160 -7.304 -12.697 1.00 72.19 82 ALA A C 1
ATOM 628 O O . ALA A 1 82 ? 5.019 -7.678 -12.430 1.00 72.19 82 ALA A O 1
ATOM 629 N N . THR A 1 83 ? 6.407 -6.433 -13.683 1.00 73.62 83 THR A N 1
ATOM 630 C CA . THR A 1 83 ? 5.356 -5.883 -14.558 1.00 73.62 83 THR A CA 1
ATOM 631 C C . THR A 1 83 ? 4.617 -7.009 -15.291 1.00 73.62 83 THR A C 1
ATOM 633 O O . THR A 1 83 ? 3.388 -7.062 -15.304 1.00 73.62 83 THR A O 1
ATOM 636 N N . ASN A 1 84 ? 5.366 -7.959 -15.849 1.00 77.12 84 ASN A N 1
ATOM 637 C CA . ASN A 1 84 ? 4.854 -9.109 -16.583 1.00 77.12 84 ASN A CA 1
ATOM 638 C C . ASN A 1 84 ? 4.152 -10.107 -15.663 1.00 77.12 84 ASN A C 1
ATOM 640 O O . ASN A 1 84 ? 3.076 -10.589 -16.011 1.00 77.12 84 ASN A O 1
ATOM 644 N N . ALA A 1 85 ? 4.721 -10.393 -14.487 1.00 72.75 85 ALA A N 1
ATOM 645 C CA . ALA A 1 85 ? 4.104 -11.281 -13.504 1.00 72.75 85 ALA A CA 1
ATOM 646 C C . ALA A 1 85 ? 2.729 -10.765 -13.060 1.00 72.75 85 ALA A C 1
ATOM 648 O O . ALA A 1 85 ? 1.762 -11.525 -13.013 1.00 72.75 85 ALA A O 1
ATOM 649 N N . LEU A 1 86 ? 2.622 -9.458 -12.808 1.00 71.50 86 LEU A N 1
ATOM 650 C CA . LEU A 1 86 ? 1.360 -8.827 -12.440 1.00 71.50 86 LEU A CA 1
ATOM 651 C C . LEU A 1 86 ? 0.365 -8.835 -13.599 1.00 71.50 86 LEU A C 1
ATOM 653 O O . LEU A 1 86 ? -0.769 -9.266 -13.408 1.00 71.50 86 LEU A O 1
ATOM 657 N N . ASN A 1 87 ? 0.790 -8.451 -14.806 1.00 65.00 87 ASN A N 1
ATOM 658 C CA . ASN A 1 87 ? -0.067 -8.472 -15.994 1.00 65.00 87 ASN A CA 1
ATOM 659 C C . ASN A 1 87 ? -0.606 -9.869 -16.323 1.00 65.00 87 ASN A C 1
ATOM 661 O O . ASN A 1 87 ? -1.780 -9.979 -16.672 1.00 65.00 87 ASN A O 1
ATOM 665 N N . LYS A 1 88 ? 0.206 -10.922 -16.157 1.00 60.00 88 LYS A N 1
ATOM 666 C CA . LYS A 1 88 ? -0.207 -12.316 -16.373 1.00 60.00 88 LYS A CA 1
ATOM 667 C C . LYS A 1 88 ? -1.340 -12.732 -15.433 1.00 60.00 88 LYS A C 1
ATOM 669 O O . LYS A 1 88 ? -2.366 -13.226 -15.895 1.00 60.00 88 LYS A O 1
ATOM 674 N N . ILE A 1 89 ? -1.185 -12.470 -14.132 1.00 56.78 89 ILE A N 1
ATOM 675 C CA . ILE A 1 89 ? -2.206 -12.790 -13.117 1.00 56.78 89 ILE A CA 1
ATOM 676 C C . ILE A 1 89 ? -3.532 -12.097 -13.424 1.00 56.78 89 ILE A C 1
ATOM 678 O O . ILE A 1 89 ? -4.593 -12.602 -13.068 1.00 56.78 89 ILE A O 1
ATOM 682 N N . LEU A 1 90 ? -3.502 -10.941 -14.082 1.00 54.28 90 LEU A N 1
ATOM 683 C CA . LEU A 1 90 ? -4.738 -10.247 -14.410 1.00 54.28 90 LEU A CA 1
ATOM 684 C C . LEU A 1 90 ? -5.382 -10.736 -15.651 1.00 54.28 90 LEU A C 1
ATOM 686 O O . LEU A 1 90 ? -6.570 -10.942 -15.569 1.00 54.28 90 LEU A O 1
ATOM 690 N N . THR A 1 91 ? -4.647 -10.987 -16.728 1.00 52.16 91 THR A N 1
ATOM 691 C CA . THR A 1 91 ? -5.245 -11.649 -17.891 1.00 52.16 91 THR A CA 1
ATOM 692 C C . THR A 1 91 ? -5.948 -12.955 -17.507 1.00 52.16 91 THR A C 1
ATOM 694 O O . THR A 1 91 ? -6.923 -13.326 -18.143 1.00 52.16 91 THR A O 1
ATOM 697 N N . GLU A 1 92 ? -5.505 -13.618 -16.433 1.00 52.47 92 GLU A N 1
ATOM 698 C CA . GLU A 1 92 ? -6.149 -14.811 -15.869 1.00 52.47 92 GLU A CA 1
ATOM 699 C C . GLU A 1 92 ? -7.341 -14.509 -14.927 1.00 52.47 92 GLU A C 1
ATOM 701 O O . GLU A 1 92 ? -8.205 -15.364 -14.754 1.00 52.47 92 GLU A O 1
ATOM 706 N N . ARG A 1 93 ? -7.417 -13.320 -14.306 1.00 49.59 93 ARG A N 1
ATOM 707 C CA . ARG A 1 93 ? -8.454 -12.927 -13.318 1.00 49.59 93 ARG A CA 1
ATOM 708 C C . ARG A 1 93 ? -9.406 -11.807 -13.783 1.00 49.59 93 ARG A C 1
ATOM 710 O O . ARG A 1 93 ? -10.335 -11.469 -13.057 1.00 49.59 93 ARG A O 1
ATOM 717 N N . SER A 1 94 ? -9.145 -11.175 -14.924 1.00 46.16 94 SER A N 1
ATOM 718 C CA . SER A 1 94 ? -9.718 -9.905 -15.388 1.00 46.16 94 SER A CA 1
ATOM 719 C C . SER A 1 94 ? -9.397 -9.697 -16.879 1.00 46.16 94 SER A C 1
ATOM 721 O O . SER A 1 94 ? -8.262 -9.871 -17.312 1.00 46.16 94 SER A O 1
ATOM 723 N N . GLU A 1 95 ? -10.350 -9.233 -17.689 1.00 47.91 95 GLU A N 1
ATOM 724 C CA . GLU A 1 95 ? -10.062 -8.889 -19.098 1.00 47.91 95 GLU A CA 1
ATOM 725 C C . GLU A 1 95 ? -9.126 -7.664 -19.242 1.00 47.91 95 GLU A C 1
ATOM 727 O O . GLU A 1 95 ? -8.563 -7.416 -20.308 1.00 47.91 95 GLU A O 1
ATOM 732 N N . SER A 1 96 ? -8.899 -6.915 -18.156 1.00 45.44 96 SER A N 1
ATOM 733 C CA . SER A 1 96 ? -7.992 -5.761 -18.081 1.00 45.44 96 SER A CA 1
ATOM 734 C C . SER A 1 96 ? -6.645 -6.098 -17.418 1.00 45.44 96 SER A C 1
ATOM 736 O O . SER A 1 96 ? -6.602 -6.663 -16.326 1.00 45.44 96 SER A O 1
ATOM 738 N N . LYS A 1 97 ? -5.530 -5.715 -18.057 1.00 50.38 97 LYS A N 1
ATOM 739 C CA . LYS A 1 97 ? -4.160 -5.748 -17.494 1.00 50.38 97 LYS A CA 1
ATOM 740 C C . LYS A 1 97 ? -4.037 -4.744 -16.318 1.00 50.38 97 LYS A C 1
ATOM 742 O O . LYS A 1 97 ? -4.701 -3.718 -16.344 1.00 50.38 97 LYS A O 1
ATOM 747 N N . ARG A 1 98 ? -3.156 -4.969 -15.323 1.00 52.53 98 ARG A N 1
ATOM 748 C CA . ARG A 1 98 ? -2.826 -3.992 -14.221 1.00 52.53 98 ARG A CA 1
ATOM 749 C C . ARG A 1 98 ? -1.798 -2.980 -14.702 1.00 52.53 98 ARG A C 1
ATOM 751 O O . ARG A 1 98 ? -1.357 -2.135 -13.935 1.00 52.53 98 ARG A O 1
ATOM 758 N N . ALA A 1 99 ? -1.394 -3.058 -15.963 1.00 51.50 99 ALA A N 1
ATOM 759 C CA . ALA A 1 99 ? -0.744 -1.950 -16.625 1.00 51.50 99 ALA A CA 1
ATOM 760 C C . ALA A 1 99 ? -1.816 -0.913 -16.970 1.00 51.50 99 ALA A C 1
ATOM 762 O O . ALA A 1 99 ? -2.665 -1.111 -17.841 1.00 51.50 99 ALA A O 1
ATOM 763 N N . LEU A 1 100 ? -1.784 0.161 -16.194 1.00 52.25 100 LEU A N 1
ATOM 764 C CA . LEU A 1 100 ? -2.847 1.135 -16.040 1.00 52.25 100 LEU A CA 1
ATOM 765 C C . LEU A 1 100 ? -2.635 2.314 -16.961 1.00 52.25 100 LEU A C 1
ATOM 767 O O . LEU A 1 100 ? -2.200 3.376 -16.546 1.00 52.25 100 LEU A O 1
ATOM 771 N N . ASN A 1 101 ? -2.961 2.100 -18.230 1.00 55.84 101 ASN A N 1
ATOM 772 C CA . ASN A 1 101 ? -3.013 3.192 -19.198 1.00 55.84 101 ASN A CA 1
ATOM 773 C C . ASN A 1 101 ? -4.309 4.019 -19.054 1.00 55.84 101 ASN A C 1
ATOM 775 O O . ASN A 1 101 ? -4.420 5.075 -19.666 1.00 55.84 101 ASN A O 1
ATOM 779 N N . ASP A 1 102 ? -5.248 3.561 -18.212 1.00 63.72 102 ASP A N 1
ATOM 780 C CA . ASP A 1 102 ? -6.491 4.248 -17.868 1.00 63.72 102 ASP A CA 1
ATOM 781 C C . ASP A 1 102 ? -6.584 4.497 -16.351 1.00 63.72 102 ASP A C 1
ATOM 783 O O . ASP A 1 102 ? -6.485 3.576 -15.536 1.00 63.72 102 ASP A O 1
ATOM 787 N N . MET A 1 103 ? -6.858 5.748 -15.967 1.00 70.62 103 MET A N 1
ATOM 788 C CA . MET A 1 103 ? -6.978 6.174 -14.562 1.00 70.62 103 MET A CA 1
ATOM 789 C C . MET A 1 103 ? -8.123 5.484 -13.798 1.00 70.62 103 MET A C 1
ATOM 791 O O . MET A 1 103 ? -8.023 5.265 -12.597 1.00 70.62 103 MET A O 1
ATOM 795 N N . LEU A 1 104 ? -9.235 5.124 -14.446 1.00 71.69 104 LEU A N 1
ATOM 796 C CA . LEU A 1 104 ? -10.380 4.537 -13.732 1.00 71.69 104 LEU A CA 1
ATOM 797 C C . LEU A 1 104 ? -10.134 3.088 -13.276 1.00 71.69 104 LEU A C 1
ATOM 799 O O . LEU A 1 104 ? -10.370 2.801 -12.102 1.00 71.69 104 LEU A O 1
ATOM 803 N N . PRO A 1 105 ? -9.642 2.169 -14.128 1.00 76.12 105 PRO A N 1
ATOM 804 C CA . PRO A 1 105 ? -9.178 0.860 -13.673 1.00 76.12 105 PRO A CA 1
ATOM 805 C C . PRO A 1 105 ? -8.079 0.951 -12.605 1.00 76.12 105 PRO A C 1
ATOM 807 O O . PRO A 1 105 ? -8.031 0.097 -11.725 1.00 76.12 105 PRO A O 1
ATOM 810 N N . LEU A 1 106 ? -7.243 2.000 -12.638 1.00 79.00 106 LEU A N 1
ATOM 811 C CA . LEU A 1 106 ? -6.115 2.175 -11.709 1.00 79.00 106 LEU A CA 1
ATOM 812 C C . LEU A 1 106 ? -6.597 2.372 -10.297 1.00 79.00 106 LEU A C 1
ATOM 814 O O . LEU A 1 106 ? -6.168 1.683 -9.374 1.00 79.00 106 LEU A O 1
ATOM 818 N N . LEU A 1 107 ? -7.517 3.315 -10.159 1.00 81.12 107 LEU A N 1
ATOM 819 C CA . LEU A 1 107 ? -8.046 3.698 -8.867 1.00 81.12 107 LEU A CA 1
ATOM 820 C C . LEU A 1 107 ? -9.027 2.656 -8.316 1.00 81.12 107 LEU A C 1
ATOM 822 O O . LEU A 1 107 ? -9.310 2.657 -7.123 1.00 81.12 107 LEU A O 1
ATOM 826 N N . ARG A 1 108 ? -9.520 1.747 -9.169 1.00 81.50 108 ARG A N 1
ATOM 827 C CA . ARG A 1 108 ? -10.381 0.623 -8.779 1.00 81.50 108 ARG A CA 1
ATOM 828 C C . ARG A 1 108 ? -9.615 -0.650 -8.425 1.00 81.50 108 ARG A C 1
ATOM 830 O O . ARG A 1 108 ? -10.221 -1.532 -7.821 1.00 81.50 108 ARG A O 1
ATOM 837 N N . ASP A 1 109 ? -8.337 -0.778 -8.790 1.00 82.88 109 ASP A N 1
ATOM 838 C CA . ASP A 1 109 ? -7.534 -1.916 -8.340 1.00 82.88 109 ASP A CA 1
ATOM 839 C C . ASP A 1 109 ? -7.264 -1.786 -6.841 1.00 82.88 109 ASP A C 1
ATOM 841 O O . ASP A 1 109 ? -6.580 -0.867 -6.396 1.00 82.88 109 ASP A O 1
ATOM 845 N N . THR A 1 110 ? -7.803 -2.727 -6.070 1.00 87.31 110 THR A N 1
ATOM 846 C CA . THR A 1 110 ? -7.631 -2.825 -4.615 1.00 87.31 110 THR A CA 1
ATOM 847 C C . THR A 1 110 ? -6.930 -4.116 -4.197 1.00 87.31 110 THR A C 1
ATOM 849 O O . THR A 1 110 ? -6.845 -4.449 -3.014 1.00 87.31 110 THR A O 1
ATOM 852 N N . ALA A 1 111 ? -6.366 -4.868 -5.142 1.00 87.56 111 ALA A N 1
ATOM 853 C CA . ALA A 1 111 ? -5.786 -6.176 -4.865 1.00 87.56 111 ALA A CA 1
ATOM 854 C C . ALA A 1 111 ? -4.290 -6.096 -4.498 1.00 87.56 111 ALA A C 1
ATOM 856 O O . ALA A 1 111 ? -3.472 -6.816 -5.078 1.00 87.56 111 ALA A O 1
ATOM 857 N N . GLY A 1 112 ? -3.932 -5.238 -3.533 1.00 91.88 112 GLY A N 1
ATOM 858 C CA . GLY A 1 112 ? -2.548 -5.002 -3.087 1.00 91.88 112 GLY A CA 1
ATOM 859 C C . GLY A 1 112 ? -1.863 -6.201 -2.449 1.00 91.88 112 GLY A C 1
ATOM 860 O O . GLY A 1 112 ? -0.680 -6.426 -2.707 1.00 91.88 112 GLY A O 1
ATOM 861 N N . TYR A 1 113 ? -2.600 -7.032 -1.707 1.00 93.62 113 TYR A N 1
ATOM 862 C CA . TYR A 1 113 ? -2.048 -8.274 -1.159 1.00 93.62 113 TYR A CA 1
ATOM 863 C C . TYR A 1 113 ? -1.584 -9.214 -2.279 1.00 93.62 113 TYR A C 1
ATOM 865 O O . TYR A 1 113 ? -0.422 -9.615 -2.323 1.00 93.62 113 TYR A O 1
ATOM 873 N N . ALA A 1 114 ? -2.468 -9.489 -3.245 1.00 90.56 114 ALA A N 1
ATOM 874 C CA . ALA A 1 114 ? -2.154 -10.334 -4.395 1.00 90.56 114 ALA A CA 1
ATOM 875 C C . ALA A 1 114 ? -1.041 -9.732 -5.271 1.00 90.56 114 ALA A C 1
ATOM 877 O O . ALA A 1 114 ? -0.192 -10.466 -5.773 1.00 90.56 114 ALA A O 1
ATOM 878 N N . ALA A 1 115 ? -1.011 -8.403 -5.428 1.00 89.75 115 ALA A N 1
ATOM 879 C CA . ALA A 1 115 ? 0.052 -7.735 -6.170 1.00 89.75 115 ALA A CA 1
ATOM 880 C C . ALA A 1 115 ? 1.416 -7.889 -5.479 1.00 89.75 115 ALA A C 1
ATOM 882 O O . ALA A 1 115 ? 2.398 -8.285 -6.104 1.00 89.75 115 ALA A O 1
ATOM 883 N N . THR A 1 116 ? 1.467 -7.658 -4.168 1.00 93.94 116 THR A N 1
ATOM 884 C CA . THR A 1 116 ? 2.684 -7.843 -3.365 1.00 93.94 116 THR A CA 1
ATOM 885 C C . THR A 1 116 ? 3.161 -9.296 -3.414 1.00 93.94 116 THR A C 1
ATOM 887 O O . THR A 1 116 ? 4.348 -9.543 -3.631 1.00 93.94 116 THR A O 1
ATOM 890 N N . GLN A 1 117 ? 2.243 -10.263 -3.303 1.00 92.81 117 GLN A N 1
ATOM 891 C CA . GLN A 1 117 ? 2.546 -11.690 -3.436 1.00 92.81 117 GLN A CA 1
ATOM 892 C C . GLN A 1 117 ? 3.193 -12.011 -4.788 1.00 92.81 117 GLN A C 1
ATOM 894 O O . GLN A 1 117 ? 4.210 -12.700 -4.843 1.00 92.81 117 GLN A O 1
ATOM 899 N N . ALA A 1 118 ? 2.627 -11.485 -5.876 1.00 89.56 118 ALA A N 1
ATOM 900 C CA . ALA A 1 118 ? 3.122 -11.709 -7.227 1.00 89.56 118 ALA A CA 1
ATOM 901 C C . ALA A 1 118 ? 4.528 -11.138 -7.440 1.00 89.56 118 ALA A C 1
ATOM 903 O O . ALA A 1 118 ? 5.371 -11.808 -8.032 1.00 89.56 118 ALA A O 1
ATOM 904 N N . ILE A 1 119 ? 4.803 -9.933 -6.928 1.00 90.75 119 ILE A N 1
ATOM 905 C CA . ILE A 1 119 ? 6.140 -9.323 -6.991 1.00 90.75 119 ILE A CA 1
ATOM 906 C C . ILE A 1 119 ? 7.150 -10.193 -6.235 1.00 90.75 119 ILE A C 1
ATOM 908 O O . ILE A 1 119 ? 8.204 -10.526 -6.776 1.00 90.75 119 ILE A O 1
ATOM 912 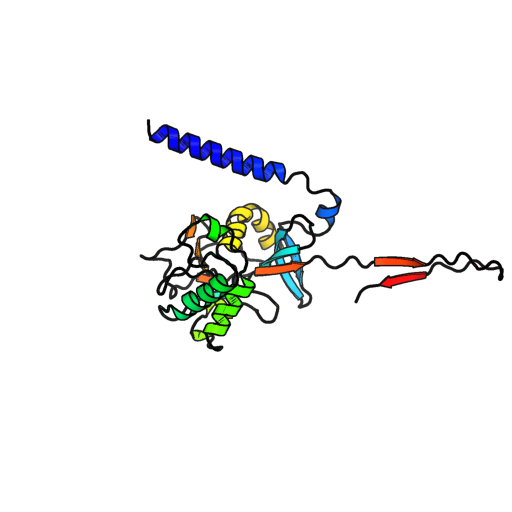N N . ARG A 1 120 ? 6.815 -10.618 -5.010 1.00 93.25 120 ARG A N 1
ATOM 913 C CA . ARG A 1 120 ? 7.683 -11.477 -4.185 1.00 93.25 120 ARG A CA 1
ATOM 914 C C . ARG A 1 120 ? 7.946 -12.834 -4.845 1.00 93.25 120 ARG A C 1
ATOM 916 O O . ARG A 1 120 ? 9.078 -13.313 -4.816 1.00 93.25 120 ARG A O 1
ATOM 923 N N . ALA A 1 121 ? 6.932 -13.427 -5.476 1.00 90.81 121 ALA A N 1
ATOM 924 C CA . ALA A 1 121 ? 7.069 -14.669 -6.235 1.00 90.81 121 ALA A CA 1
ATOM 925 C C . ALA A 1 121 ? 7.958 -14.483 -7.475 1.00 90.81 121 ALA A C 1
ATOM 927 O O . ALA A 1 121 ? 8.862 -15.282 -7.712 1.00 90.81 121 ALA A O 1
ATOM 928 N N . ALA A 1 122 ? 7.763 -13.395 -8.224 1.00 86.44 122 ALA A N 1
ATOM 929 C CA . ALA A 1 122 ? 8.578 -13.046 -9.388 1.00 86.44 122 ALA A CA 1
ATOM 930 C C . ALA A 1 122 ? 10.045 -12.754 -9.028 1.00 86.44 122 ALA A C 1
ATOM 932 O O . ALA A 1 122 ? 10.933 -12.913 -9.863 1.00 86.44 122 ALA A O 1
ATOM 933 N N . ALA A 1 123 ? 10.307 -12.356 -7.782 1.00 89.19 123 ALA A N 1
ATOM 934 C CA . ALA A 1 123 ? 11.648 -12.189 -7.240 1.00 89.19 123 ALA A CA 1
ATOM 935 C C . ALA A 1 123 ? 12.359 -13.516 -6.923 1.00 89.19 123 ALA A C 1
ATOM 937 O O . ALA A 1 123 ? 13.547 -13.496 -6.608 1.00 89.19 123 ALA A O 1
ATOM 938 N N . GLY A 1 124 ? 11.651 -14.653 -6.912 1.00 86.31 124 GLY A N 1
ATOM 939 C CA . GLY A 1 124 ? 12.203 -15.931 -6.451 1.00 86.31 124 GLY A CA 1
ATOM 940 C C . GLY A 1 124 ? 12.707 -15.881 -5.002 1.00 86.31 124 GLY A C 1
ATOM 941 O O . GLY A 1 124 ? 13.661 -16.570 -4.661 1.00 86.31 124 GLY A O 1
ATOM 942 N N . GLY A 1 125 ? 12.126 -15.012 -4.166 1.00 77.94 125 GLY A N 1
ATOM 943 C CA . GLY A 1 125 ? 12.587 -14.766 -2.794 1.00 77.94 125 GLY A CA 1
ATOM 944 C C . GLY A 1 125 ? 13.771 -13.797 -2.662 1.00 77.94 125 GLY A C 1
ATOM 945 O O . GLY A 1 125 ? 14.164 -13.484 -1.538 1.00 77.94 125 GLY A O 1
ATOM 946 N N . ASN A 1 126 ? 14.319 -13.273 -3.765 1.00 87.56 126 ASN A N 1
ATOM 947 C CA . ASN A 1 126 ? 15.391 -12.281 -3.714 1.00 87.56 126 ASN A CA 1
ATOM 948 C C . ASN A 1 126 ? 14.858 -10.909 -3.262 1.00 87.56 126 ASN A C 1
ATOM 950 O O . ASN A 1 126 ? 14.312 -10.133 -4.051 1.00 87.56 126 ASN A O 1
ATOM 954 N N . ARG A 1 127 ? 15.072 -10.602 -1.979 1.00 92.25 127 ARG A N 1
ATOM 955 C CA . ARG A 1 127 ? 14.634 -9.355 -1.334 1.00 92.25 127 ARG A CA 1
ATOM 956 C C . ARG A 1 127 ? 15.291 -8.108 -1.924 1.00 92.25 127 ARG A C 1
ATOM 958 O O . ARG A 1 127 ? 14.657 -7.060 -1.982 1.00 92.25 127 ARG A O 1
ATOM 965 N N . GLU A 1 128 ? 16.528 -8.221 -2.399 1.00 92.81 128 GLU A N 1
ATOM 966 C CA . GLU A 1 128 ? 17.296 -7.095 -2.941 1.00 92.81 128 GLU A CA 1
ATOM 967 C C . GLU A 1 128 ? 16.780 -6.650 -4.311 1.00 92.81 128 GLU A C 1
ATOM 969 O O . GLU A 1 128 ? 16.943 -5.494 -4.693 1.00 92.81 128 GLU A O 1
ATOM 974 N N . SER A 1 129 ? 16.127 -7.546 -5.058 1.00 91.75 129 SER A N 1
ATOM 975 C CA . SER A 1 129 ? 15.591 -7.218 -6.384 1.00 91.75 129 SER A CA 1
ATOM 976 C C . SER A 1 129 ? 14.351 -6.324 -6.323 1.00 91.75 129 SER A C 1
ATOM 978 O O . SER A 1 129 ? 14.169 -5.495 -7.214 1.00 91.75 129 SER A O 1
ATOM 980 N N . TYR A 1 130 ? 13.529 -6.460 -5.273 1.00 94.69 130 TYR A N 1
ATOM 981 C CA . TYR A 1 130 ? 12.288 -5.692 -5.082 1.00 94.69 130 TYR A CA 1
ATOM 982 C C . TYR A 1 130 ? 12.112 -5.217 -3.630 1.00 94.69 130 TYR A C 1
ATOM 984 O O . TYR A 1 130 ? 11.176 -5.657 -2.952 1.00 94.69 130 TYR A O 1
ATOM 992 N N . PRO A 1 131 ? 12.993 -4.332 -3.125 1.00 97.06 131 PRO A N 1
ATOM 993 C CA . PRO A 1 131 ? 13.058 -4.015 -1.699 1.00 97.06 131 PRO A CA 1
ATOM 994 C C . PRO A 1 131 ? 11.727 -3.533 -1.111 1.00 97.06 131 PRO A C 1
ATOM 996 O O . PRO A 1 131 ? 11.326 -4.004 -0.049 1.00 97.06 131 PRO A O 1
ATOM 999 N N . ALA A 1 132 ? 10.978 -2.688 -1.827 1.00 97.50 132 ALA A N 1
ATOM 1000 C CA . ALA A 1 132 ? 9.697 -2.170 -1.344 1.00 97.50 132 ALA A CA 1
ATOM 1001 C C . ALA A 1 132 ? 8.646 -3.260 -1.046 1.00 97.50 132 ALA A C 1
ATOM 1003 O O . ALA A 1 132 ? 7.910 -3.156 -0.067 1.00 97.50 132 ALA A O 1
ATOM 1004 N N . ALA A 1 133 ? 8.585 -4.330 -1.848 1.00 96.31 133 ALA A N 1
ATOM 1005 C CA . ALA A 1 133 ? 7.638 -5.433 -1.643 1.00 96.31 133 ALA A CA 1
ATOM 1006 C C . ALA A 1 133 ? 8.049 -6.380 -0.495 1.00 96.31 133 ALA A C 1
ATOM 1008 O O . ALA A 1 133 ? 7.223 -7.141 0.020 1.00 96.31 133 ALA A O 1
ATOM 1009 N N . PHE A 1 134 ? 9.322 -6.344 -0.094 1.00 97.44 134 PHE A N 1
ATOM 1010 C CA . PHE A 1 134 ? 9.865 -7.122 1.022 1.00 97.44 134 PHE A CA 1
ATOM 1011 C C . PHE A 1 134 ? 10.039 -6.309 2.312 1.00 97.44 134 PHE A C 1
ATOM 1013 O O . PHE A 1 134 ? 10.302 -6.904 3.351 1.00 97.44 134 PHE A O 1
ATOM 1020 N N . ALA A 1 135 ? 9.842 -4.989 2.266 1.00 98.06 135 ALA A N 1
ATOM 1021 C CA . ALA A 1 135 ? 9.875 -4.107 3.432 1.00 98.06 135 ALA A CA 1
ATOM 1022 C C . ALA A 1 135 ? 8.642 -4.237 4.348 1.00 98.06 135 ALA A C 1
ATOM 1024 O O . ALA A 1 135 ? 8.646 -3.736 5.468 1.00 98.06 135 ALA A O 1
ATOM 1025 N N . VAL A 1 136 ? 7.577 -4.882 3.871 1.00 98.12 136 VAL A N 1
ATOM 1026 C CA . VAL A 1 136 ? 6.332 -5.097 4.620 1.00 98.12 136 VAL A CA 1
ATOM 1027 C C . VAL A 1 136 ? 6.321 -6.462 5.305 1.00 98.12 136 VAL A C 1
ATOM 1029 O O . VAL A 1 136 ? 6.856 -7.443 4.775 1.00 98.12 136 VAL A O 1
ATOM 1032 N N . ASP A 1 137 ? 5.653 -6.531 6.456 1.00 97.44 137 ASP A N 1
ATOM 1033 C CA . ASP A 1 137 ? 5.460 -7.757 7.233 1.00 97.44 137 ASP A CA 1
ATOM 1034 C C . ASP A 1 137 ? 4.382 -8.670 6.620 1.00 97.44 137 ASP A C 1
ATOM 1036 O O . ASP A 1 137 ? 3.258 -8.824 7.105 1.00 97.44 137 ASP A O 1
ATOM 1040 N N . PHE A 1 138 ? 4.729 -9.229 5.467 1.00 96.94 138 PHE A N 1
ATOM 1041 C CA . PHE A 1 138 ? 3.808 -9.993 4.633 1.00 96.94 138 PHE A CA 1
ATOM 1042 C C . PHE A 1 138 ? 3.340 -11.300 5.267 1.00 96.94 138 PHE A C 1
ATOM 1044 O O . PHE A 1 138 ? 2.225 -11.739 4.983 1.00 96.94 138 PHE A O 1
ATOM 1051 N N . ASP A 1 139 ? 4.158 -11.893 6.137 1.00 95.38 139 ASP A N 1
ATOM 1052 C CA . ASP A 1 139 ? 3.826 -13.142 6.829 1.00 95.38 139 ASP A CA 1
ATOM 1053 C C . ASP A 1 139 ? 2.680 -12.919 7.827 1.00 95.38 139 ASP A C 1
ATOM 1055 O O . ASP A 1 139 ? 1.839 -13.795 8.016 1.00 95.38 139 ASP A O 1
ATOM 1059 N N . HIS A 1 140 ? 2.561 -11.696 8.350 1.00 96.12 140 HIS A N 1
ATOM 1060 C CA . HIS A 1 140 ? 1.427 -11.248 9.149 1.00 96.12 140 HIS A CA 1
ATOM 1061 C C . HIS A 1 140 ? 0.357 -10.497 8.337 1.00 96.12 140 HIS A C 1
ATOM 1063 O O . HIS A 1 140 ? -0.496 -9.805 8.885 1.00 96.12 140 HIS A O 1
ATOM 1069 N N . GLY A 1 141 ? 0.358 -10.619 7.010 1.00 96.81 141 GLY A N 1
ATOM 1070 C CA . GLY A 1 141 ? -0.700 -10.068 6.160 1.00 96.81 141 GLY A CA 1
ATOM 1071 C C . GLY A 1 141 ? -0.577 -8.576 5.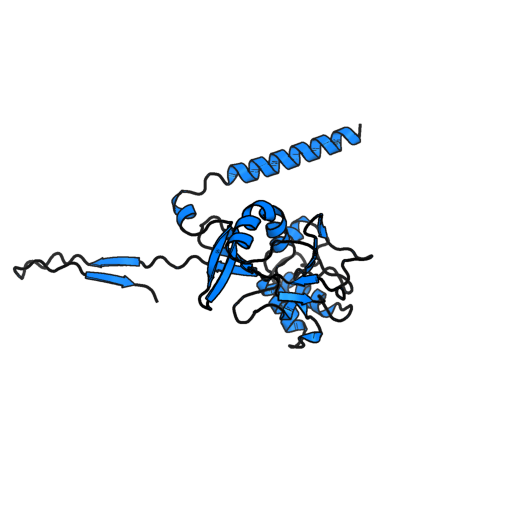839 1.00 96.81 141 GLY A C 1
ATOM 1072 O O . GLY A 1 141 ? -1.478 -8.029 5.200 1.00 96.81 141 GLY A O 1
ATOM 1073 N N . TRP A 1 142 ? 0.519 -7.916 6.222 1.00 98.62 142 TRP A N 1
ATOM 1074 C CA . TRP A 1 142 ? 0.820 -6.549 5.796 1.00 98.62 142 TRP A CA 1
ATOM 1075 C C . TRP A 1 142 ? 1.415 -6.539 4.387 1.00 98.62 142 TRP A C 1
ATOM 1077 O O . TRP A 1 142 ? 2.382 -7.234 4.090 1.00 98.62 142 TRP A O 1
ATOM 1087 N N . TYR A 1 143 ? 0.868 -5.726 3.492 1.00 98.44 143 TYR A N 1
ATOM 1088 C CA . TYR A 1 143 ? 1.264 -5.697 2.086 1.00 98.44 143 TYR A CA 1
ATOM 1089 C C . TYR A 1 143 ? 1.536 -4.279 1.587 1.00 98.44 143 TYR A C 1
ATOM 1091 O O . TYR A 1 143 ? 1.135 -3.291 2.204 1.00 98.44 143 TYR A O 1
ATOM 1099 N N . LEU A 1 144 ? 2.220 -4.184 0.444 1.00 98.12 144 LEU A N 1
ATOM 1100 C CA . LEU A 1 144 ? 2.426 -2.929 -0.269 1.00 98.12 144 LEU A CA 1
ATOM 1101 C C . LEU A 1 144 ? 1.120 -2.577 -1.014 1.00 98.12 144 LEU A C 1
ATOM 1103 O O . LEU A 1 144 ? 0.709 -3.321 -1.915 1.00 98.12 144 LEU A O 1
ATOM 1107 N N . PRO A 1 145 ? 0.418 -1.494 -0.644 1.00 97.31 145 PRO A N 1
ATOM 1108 C CA . PRO A 1 145 ? -0.880 -1.163 -1.226 1.00 97.31 145 PRO A CA 1
ATOM 1109 C C . PRO A 1 145 ? -0.781 -0.831 -2.717 1.00 97.31 145 PRO A C 1
ATOM 1111 O O . PRO A 1 145 ? 0.240 -0.347 -3.199 1.00 97.31 145 PRO A O 1
ATOM 1114 N N . THR A 1 146 ? -1.856 -1.094 -3.457 1.00 93.88 146 THR A N 1
ATOM 1115 C CA . THR A 1 146 ? -2.011 -0.642 -4.854 1.00 93.88 146 THR A CA 1
ATOM 1116 C C . THR A 1 146 ? -2.119 0.878 -4.938 1.00 93.88 146 THR A C 1
ATOM 1118 O O . THR A 1 146 ? -2.411 1.553 -3.950 1.00 93.88 146 THR A O 1
ATOM 1121 N N . ALA A 1 147 ? -1.953 1.427 -6.140 1.00 92.50 147 ALA A N 1
ATOM 1122 C CA . ALA A 1 147 ? -2.224 2.834 -6.406 1.00 92.50 147 ALA A CA 1
ATOM 1123 C C . ALA A 1 147 ? -3.671 3.236 -6.066 1.00 92.50 147 ALA A C 1
ATOM 1125 O O . ALA A 1 147 ? -3.872 4.286 -5.461 1.00 92.50 147 ALA A O 1
ATOM 1126 N N . GLY A 1 148 ? -4.669 2.389 -6.350 1.00 91.06 148 GLY A N 1
ATOM 1127 C CA . GLY A 1 148 ? -6.055 2.641 -5.940 1.00 91.06 148 GLY A CA 1
ATOM 1128 C C . GLY A 1 148 ? -6.234 2.678 -4.423 1.00 91.06 148 GLY A C 1
ATOM 1129 O O . GLY A 1 148 ? -6.852 3.598 -3.892 1.00 91.06 148 GLY A O 1
ATOM 1130 N N . GLN A 1 149 ? -5.605 1.757 -3.693 1.00 95.44 149 GLN A N 1
ATOM 1131 C CA . GLN A 1 149 ? -5.600 1.796 -2.226 1.00 95.44 149 GLN A CA 1
ATOM 1132 C C . GLN A 1 149 ? -4.897 3.038 -1.664 1.00 95.44 149 GLN A C 1
ATOM 1134 O O . GLN A 1 149 ? -5.393 3.645 -0.718 1.00 95.44 149 GLN A O 1
ATOM 1139 N N . MET A 1 150 ? -3.777 3.463 -2.250 1.00 97.00 150 MET A N 1
ATOM 1140 C CA . MET A 1 150 ? -3.081 4.682 -1.821 1.00 97.00 150 MET A CA 1
ATOM 1141 C C . MET A 1 150 ? -3.825 5.965 -2.205 1.00 97.00 150 MET A C 1
ATOM 1143 O O . MET A 1 150 ? -3.713 6.969 -1.506 1.00 97.00 150 MET A O 1
ATOM 1147 N N . PHE A 1 151 ? -4.648 5.939 -3.252 1.00 93.94 151 PHE A N 1
ATOM 1148 C CA . PHE A 1 151 ? -5.547 7.045 -3.573 1.00 93.94 151 PHE A CA 1
ATOM 1149 C C . PHE A 1 151 ? -6.624 7.253 -2.500 1.00 93.94 151 PHE A C 1
ATOM 1151 O O . PHE A 1 151 ? -6.982 8.392 -2.193 1.00 93.94 151 PHE A O 1
ATOM 1158 N N . ILE A 1 152 ? -7.117 6.167 -1.893 1.00 93.94 152 ILE A N 1
ATOM 1159 C CA . ILE A 1 152 ? -8.033 6.245 -0.747 1.00 93.94 152 ILE A CA 1
ATOM 1160 C C . ILE A 1 152 ? -7.331 6.930 0.431 1.00 93.94 152 ILE A C 1
ATOM 1162 O O . ILE A 1 152 ? -7.898 7.844 1.024 1.00 93.94 152 ILE A O 1
ATOM 1166 N N . VAL A 1 153 ? -6.079 6.553 0.719 1.00 95.69 153 VAL A N 1
ATOM 1167 C CA . VAL A 1 153 ? -5.261 7.188 1.769 1.00 95.69 153 VAL A CA 1
ATOM 1168 C C . VAL A 1 153 ? -5.112 8.686 1.515 1.00 95.69 153 VAL A C 1
ATOM 1170 O O . VAL A 1 153 ? -5.373 9.474 2.414 1.00 95.69 153 VAL A O 1
ATOM 1173 N N . TYR A 1 154 ? -4.754 9.084 0.291 1.00 94.88 154 TYR A N 1
ATOM 1174 C CA . TYR A 1 154 ? -4.656 10.493 -0.103 1.00 94.88 154 TYR A CA 1
ATOM 1175 C C . TYR A 1 154 ? -5.971 11.251 0.113 1.00 94.88 154 TYR A C 1
ATOM 1177 O O . TYR A 1 154 ? -5.987 12.328 0.700 1.00 94.88 154 TYR A O 1
ATOM 1185 N N . SER A 1 155 ? -7.088 10.659 -0.314 1.00 91.88 155 SER A N 1
ATOM 1186 C CA . SER A 1 155 ? -8.414 11.278 -0.217 1.00 91.88 155 SER A CA 1
ATOM 1187 C C . SER A 1 155 ? -8.909 11.408 1.226 1.00 91.88 155 SER A C 1
ATOM 1189 O O . SER A 1 155 ? -9.734 12.272 1.520 1.00 91.88 155 SER A O 1
ATOM 1191 N N . LEU A 1 156 ? -8.424 10.543 2.122 1.00 92.00 156 LEU A N 1
ATOM 1192 C CA . LEU A 1 156 ? -8.850 10.475 3.517 1.00 92.00 156 LEU A CA 1
ATOM 1193 C C . LEU A 1 156 ? -7.816 10.995 4.512 1.00 92.00 156 LEU A C 1
ATOM 1195 O O . LEU A 1 156 ? -8.097 10.990 5.711 1.00 92.00 156 LEU A O 1
ATOM 1199 N N . GLU A 1 157 ? -6.666 11.485 4.043 1.00 91.62 157 GLU A N 1
ATOM 1200 C CA . GLU A 1 157 ? -5.597 12.025 4.888 1.00 91.62 157 GLU A CA 1
ATOM 1201 C C . GLU A 1 157 ? -6.132 13.005 5.946 1.00 91.62 157 GLU A C 1
ATOM 1203 O O . GLU A 1 157 ? -5.864 12.763 7.127 1.00 91.62 157 GLU A O 1
ATOM 1208 N N . PRO A 1 158 ? -7.010 13.982 5.619 1.00 88.19 158 PRO A N 1
ATOM 1209 C CA . PRO A 1 158 ? -7.512 14.925 6.619 1.00 88.19 158 PRO A CA 1
ATOM 1210 C C . PRO A 1 158 ? -8.326 14.274 7.745 1.00 88.19 158 PRO A C 1
ATOM 1212 O O . PRO A 1 158 ? -8.393 14.812 8.849 1.00 88.19 158 PRO A O 1
ATOM 1215 N N . PHE A 1 159 ? -8.953 13.124 7.482 1.00 87.31 159 PHE A N 1
ATOM 1216 C CA . PHE A 1 159 ? -9.787 12.405 8.448 1.00 87.31 159 PHE A CA 1
ATOM 1217 C C . PHE A 1 159 ? -8.973 11.449 9.321 1.00 87.31 159 PHE A C 1
ATOM 1219 O O . PHE A 1 159 ? -9.302 11.258 10.490 1.00 87.31 159 PHE A O 1
ATOM 1226 N N . ILE A 1 160 ? -7.907 10.858 8.775 1.00 92.94 160 ILE A N 1
ATOM 1227 C CA . ILE A 1 160 ? -7.085 9.872 9.493 1.00 92.94 160 ILE A CA 1
ATOM 1228 C C . ILE A 1 160 ? -5.847 10.481 10.151 1.00 92.94 160 ILE A C 1
ATOM 1230 O O . ILE A 1 160 ? -5.269 9.851 11.033 1.00 92.94 160 ILE A O 1
ATOM 1234 N N . LYS A 1 161 ? -5.436 11.697 9.765 1.00 94.56 161 LYS A N 1
ATOM 1235 C CA . LYS A 1 161 ? -4.232 12.358 10.287 1.00 94.56 161 LYS A CA 1
ATOM 1236 C C . LYS A 1 161 ? -4.203 12.392 11.812 1.00 94.56 161 LYS A C 1
ATOM 1238 O O . LYS A 1 161 ? -3.253 11.903 12.416 1.00 94.56 161 LYS A O 1
ATOM 1243 N N . LYS A 1 162 ? -5.272 12.905 12.429 1.00 93.38 162 LYS A N 1
ATOM 1244 C CA . LYS A 1 162 ? -5.368 12.995 13.891 1.00 93.38 162 LYS A CA 1
ATOM 1245 C C . LYS A 1 162 ? -5.299 11.617 14.551 1.00 93.38 162 LYS A C 1
ATOM 1247 O O . LYS A 1 162 ? -4.642 11.462 15.571 1.00 93.38 162 LYS A O 1
ATOM 1252 N N . ALA A 1 163 ? -5.934 10.611 13.951 1.00 94.75 163 ALA A N 1
ATOM 1253 C CA . ALA A 1 163 ? -5.878 9.245 14.453 1.00 94.75 163 ALA A CA 1
ATOM 1254 C C . ALA A 1 163 ? -4.464 8.656 14.379 1.00 94.75 163 ALA A C 1
ATOM 1256 O O . ALA A 1 163 ? -4.048 7.958 15.299 1.00 94.75 163 ALA A O 1
ATOM 1257 N N . LEU A 1 164 ? -3.703 8.943 13.322 1.00 96.62 164 LEU A N 1
ATOM 1258 C CA . LEU A 1 164 ? -2.298 8.542 13.238 1.00 96.62 164 LEU A CA 1
ATOM 1259 C C . LEU A 1 164 ? -1.470 9.225 14.334 1.00 96.62 164 LEU A C 1
ATOM 1261 O O . LEU A 1 164 ? -0.746 8.540 15.051 1.00 96.62 164 LEU A O 1
ATOM 1265 N N . GLU A 1 165 ? -1.617 10.540 14.503 1.00 96.31 165 GLU A N 1
ATOM 1266 C CA . GLU A 1 165 ? -0.879 11.331 15.498 1.00 96.31 165 GLU A CA 1
ATOM 1267 C C . GLU A 1 165 ? -1.186 10.892 16.940 1.00 96.31 165 GLU A C 1
ATOM 1269 O O . GLU A 1 165 ? -0.264 10.576 17.696 1.00 96.31 165 GLU A O 1
ATOM 1274 N N . ASP A 1 166 ? -2.469 10.793 17.306 1.00 95.75 166 ASP A N 1
ATOM 1275 C CA . ASP A 1 166 ? -2.917 10.422 18.658 1.00 95.75 166 ASP A CA 1
ATOM 1276 C C . ASP A 1 166 ? -2.464 8.999 19.052 1.00 95.75 166 ASP A C 1
ATOM 1278 O O . ASP A 1 166 ? -2.339 8.686 20.235 1.00 95.75 166 ASP A O 1
ATOM 1282 N N . ASN A 1 167 ? -2.171 8.141 18.067 1.00 95.56 167 ASN A N 1
ATOM 1283 C CA . ASN A 1 167 ? -1.717 6.765 18.272 1.00 95.56 167 ASN A CA 1
ATOM 1284 C C . ASN A 1 167 ? -0.207 6.570 18.033 1.00 95.56 167 ASN A C 1
ATOM 1286 O O . ASN A 1 167 ? 0.256 5.438 17.869 1.00 95.56 167 ASN A O 1
ATOM 1290 N N . GLY A 1 168 ? 0.582 7.652 18.024 1.00 94.94 168 GLY A N 1
ATOM 1291 C CA . GLY A 1 168 ? 2.048 7.594 17.918 1.00 94.94 168 GLY A CA 1
ATOM 1292 C C . GLY A 1 168 ? 2.566 7.162 16.541 1.00 94.94 168 GLY A C 1
ATOM 1293 O O . GLY A 1 168 ? 3.692 6.650 16.425 1.00 94.94 168 GLY A O 1
ATOM 1294 N N . GLY A 1 169 ? 1.729 7.328 15.519 1.00 96.56 169 GLY A N 1
ATOM 1295 C CA . GLY A 1 169 ? 2.034 7.098 14.119 1.00 96.56 169 GLY A CA 1
ATOM 1296 C C . GLY A 1 169 ? 2.570 8.334 13.395 1.00 96.56 169 GLY A C 1
ATOM 1297 O O . GLY A 1 169 ? 2.620 9.440 13.924 1.00 96.56 169 GLY A O 1
ATOM 1298 N N . GLU A 1 170 ? 2.988 8.124 12.154 1.00 97.12 170 GLU A N 1
ATOM 1299 C CA . GLU A 1 170 ? 3.507 9.161 11.263 1.00 97.12 170 GLU A CA 1
ATOM 1300 C C . GLU A 1 170 ? 2.384 9.702 10.378 1.00 97.12 170 GLU A C 1
ATOM 1302 O O . GLU A 1 170 ? 1.574 8.929 9.868 1.00 97.12 170 GLU A O 1
ATOM 1307 N N . VAL A 1 171 ? 2.351 11.008 10.127 1.00 95.12 171 VAL A N 1
ATOM 1308 C CA . VAL A 1 171 ? 1.438 11.592 9.130 1.00 95.12 171 VAL A CA 1
ATOM 1309 C C . VAL A 1 171 ? 1.812 11.147 7.712 1.00 95.12 171 VAL A C 1
ATOM 1311 O O . VAL A 1 171 ? 2.941 10.716 7.463 1.00 95.12 171 VAL A O 1
ATOM 1314 N N . ILE A 1 172 ? 0.867 11.230 6.775 1.00 95.69 172 ILE A N 1
ATOM 1315 C CA . ILE A 1 172 ? 1.134 10.918 5.367 1.00 95.69 172 ILE A CA 1
ATOM 1316 C C . ILE A 1 172 ? 1.823 12.128 4.733 1.00 95.69 172 ILE A C 1
ATOM 1318 O O . ILE A 1 172 ? 1.208 13.172 4.540 1.00 95.69 172 ILE A O 1
ATOM 1322 N N . ALA A 1 173 ? 3.117 12.005 4.443 1.00 94.81 173 ALA A N 1
ATOM 1323 C CA . ALA A 1 173 ? 3.933 13.089 3.910 1.00 94.81 173 ALA A CA 1
ATOM 1324 C C . ALA A 1 173 ? 5.037 12.561 2.983 1.00 94.81 173 ALA A C 1
ATOM 1326 O O . ALA A 1 173 ? 5.660 11.537 3.254 1.00 94.81 173 ALA A O 1
ATOM 1327 N N . GLY A 1 174 ? 5.311 13.294 1.902 1.00 95.12 174 GLY A N 1
ATOM 1328 C CA . GLY A 1 174 ? 6.289 12.899 0.886 1.00 95.12 174 GLY A CA 1
ATOM 1329 C C . GLY A 1 174 ? 5.742 11.865 -0.096 1.00 95.12 174 GLY A C 1
ATOM 1330 O O . GLY A 1 174 ? 4.537 11.809 -0.341 1.00 95.12 174 GLY A O 1
ATOM 1331 N N . SER A 1 175 ? 6.636 11.065 -0.675 1.00 97.56 175 SER A N 1
ATOM 1332 C CA . SER A 1 175 ? 6.294 10.120 -1.738 1.00 97.56 175 SER A CA 1
ATOM 1333 C C . SER A 1 175 ? 6.354 8.668 -1.253 1.00 97.56 175 SER A C 1
ATOM 1335 O O . SER A 1 175 ? 7.258 8.294 -0.501 1.00 97.56 175 SER A O 1
ATOM 1337 N N . TYR A 1 176 ? 5.404 7.845 -1.701 1.00 98.38 176 TYR A N 1
ATOM 1338 C CA . TYR A 1 176 ? 5.213 6.463 -1.271 1.00 98.38 176 TYR A CA 1
ATOM 1339 C C . TYR A 1 176 ? 5.099 5.508 -2.447 1.00 98.38 176 TYR A C 1
ATOM 1341 O O . TYR A 1 176 ? 4.314 5.735 -3.370 1.00 98.38 176 TYR A O 1
ATOM 1349 N N . TRP A 1 177 ? 5.800 4.382 -2.370 1.00 98.06 177 TRP A N 1
ATOM 1350 C CA . TRP A 1 177 ? 5.627 3.325 -3.356 1.00 98.06 177 TRP A CA 1
ATOM 1351 C C . TRP A 1 177 ? 4.267 2.642 -3.245 1.00 98.06 177 TRP A C 1
ATOM 1353 O O . TRP A 1 177 ? 3.740 2.421 -2.155 1.00 98.06 177 TRP A O 1
ATOM 1363 N N . THR A 1 178 ? 3.744 2.245 -4.403 1.00 96.19 178 THR A N 1
ATOM 1364 C CA . THR A 1 178 ? 2.597 1.342 -4.526 1.00 96.19 178 THR A CA 1
ATOM 1365 C C . THR A 1 178 ? 3.062 0.000 -5.094 1.00 96.19 178 THR A C 1
ATOM 1367 O O . THR A 1 178 ? 4.131 -0.090 -5.696 1.00 96.19 178 THR A O 1
ATOM 1370 N N . SER A 1 179 ? 2.265 -1.059 -4.978 1.00 94.19 179 SER A N 1
ATOM 1371 C CA . SER A 1 179 ? 2.525 -2.344 -5.647 1.00 94.19 179 SER A CA 1
ATOM 1372 C C . SER A 1 179 ? 2.152 -2.342 -7.133 1.00 94.19 179 SER A C 1
ATOM 1374 O O . SER A 1 179 ? 2.227 -3.379 -7.790 1.00 94.19 179 SER A O 1
ATOM 1376 N N . THR A 1 180 ? 1.775 -1.187 -7.683 1.00 90.38 180 THR A N 1
ATOM 1377 C CA . THR A 1 180 ? 1.287 -1.052 -9.051 1.00 90.38 180 THR A CA 1
ATOM 1378 C C . THR A 1 180 ? 2.430 -0.644 -9.998 1.00 90.38 180 THR A C 1
ATOM 1380 O O . THR A 1 180 ? 2.903 0.494 -9.953 1.00 90.38 180 THR A O 1
ATOM 1383 N N . PRO A 1 181 ? 2.913 -1.539 -10.879 1.00 87.75 181 PRO A N 1
ATOM 1384 C CA . PRO A 1 181 ? 3.948 -1.215 -11.853 1.00 87.75 181 PRO A CA 1
ATOM 1385 C C . PRO A 1 181 ? 3.370 -0.372 -12.994 1.00 87.75 181 PRO A C 1
ATOM 1387 O O . PRO A 1 181 ? 2.195 -0.495 -13.331 1.00 87.75 181 PRO A O 1
ATOM 1390 N N . TYR A 1 182 ? 4.218 0.428 -13.638 1.00 83.12 182 TYR A N 1
ATOM 1391 C CA . TYR A 1 182 ? 3.859 1.121 -14.875 1.00 83.12 182 TYR A CA 1
ATOM 1392 C C . TYR A 1 182 ? 4.524 0.454 -16.087 1.00 83.12 182 TYR A C 1
ATOM 1394 O O . TYR A 1 182 ? 3.842 -0.016 -16.993 1.00 83.12 182 TYR A O 1
ATOM 1402 N N . ASN A 1 183 ? 5.855 0.338 -16.080 1.00 83.19 183 ASN A N 1
ATOM 1403 C CA . ASN A 1 183 ? 6.643 -0.310 -17.139 1.00 83.19 183 ASN A CA 1
ATOM 1404 C C . ASN A 1 183 ? 7.991 -0.819 -16.587 1.00 83.19 183 ASN A C 1
ATOM 1406 O O . ASN A 1 183 ? 8.196 -0.821 -15.371 1.00 83.19 183 ASN A O 1
ATOM 1410 N N . ALA A 1 184 ? 8.942 -1.218 -17.441 1.00 85.94 184 ALA A N 1
ATOM 1411 C CA . ALA A 1 184 ? 10.281 -1.663 -17.027 1.00 85.94 184 ALA A CA 1
ATOM 1412 C C . ALA A 1 184 ? 10.966 -0.708 -16.045 1.00 85.94 184 ALA A C 1
ATOM 1414 O O . ALA A 1 184 ? 11.642 -1.140 -15.115 1.00 85.94 184 ALA A O 1
ATOM 1415 N N . ARG A 1 185 ? 10.828 0.596 -16.280 1.00 88.31 185 ARG A N 1
ATOM 1416 C CA . ARG A 1 185 ? 11.600 1.647 -15.616 1.00 88.31 185 ARG A CA 1
ATOM 1417 C C . ARG A 1 185 ? 10.872 2.240 -14.427 1.00 88.31 185 ARG A C 1
ATOM 1419 O O . ARG A 1 185 ? 11.535 2.593 -13.458 1.00 88.31 185 ARG A O 1
ATOM 1426 N N . CYS A 1 186 ? 9.548 2.333 -14.495 1.00 89.75 186 CYS A N 1
ATOM 1427 C CA . CYS A 1 186 ? 8.763 3.127 -13.562 1.00 89.75 186 CYS A CA 1
ATOM 1428 C C . CYS A 1 186 ? 7.637 2.334 -12.896 1.00 89.75 186 CYS A C 1
ATOM 1430 O O . CYS A 1 186 ? 7.126 1.346 -13.437 1.00 89.75 186 CYS A O 1
ATOM 1432 N N . ALA A 1 187 ? 7.248 2.789 -11.712 1.00 91.56 187 ALA A N 1
ATOM 1433 C CA . ALA A 1 187 ? 6.092 2.312 -10.967 1.00 91.56 187 ALA A CA 1
ATOM 1434 C C . ALA A 1 187 ? 5.222 3.497 -10.544 1.00 91.56 187 ALA A C 1
ATOM 1436 O O . ALA A 1 187 ? 5.698 4.631 -10.480 1.00 91.56 187 ALA A O 1
ATOM 1437 N N . TRP A 1 188 ? 3.953 3.220 -10.258 1.00 92.94 188 TRP A N 1
ATOM 1438 C CA . TRP A 1 188 ? 3.056 4.214 -9.690 1.00 92.94 188 TRP A CA 1
ATOM 1439 C C . TRP A 1 188 ? 3.437 4.487 -8.239 1.00 92.94 188 TRP A C 1
ATOM 1441 O O . TRP A 1 188 ? 3.735 3.566 -7.466 1.00 92.94 188 TRP A O 1
ATOM 1451 N N . TYR A 1 189 ? 3.384 5.751 -7.854 1.00 95.00 189 TYR A N 1
ATOM 1452 C CA . TYR A 1 189 ? 3.626 6.198 -6.492 1.00 95.00 189 TYR A CA 1
ATOM 1453 C C . TYR A 1 189 ? 2.553 7.200 -6.072 1.00 95.00 189 TYR A C 1
ATOM 1455 O O . TYR A 1 189 ? 1.883 7.817 -6.902 1.00 95.00 189 TYR A O 1
ATOM 1463 N N . LEU A 1 190 ? 2.368 7.332 -4.764 1.00 96.00 190 LEU A N 1
ATOM 1464 C CA . LEU A 1 190 ? 1.635 8.446 -4.181 1.00 96.00 190 LEU A CA 1
ATOM 1465 C C . LEU A 1 190 ? 2.626 9.563 -3.889 1.00 96.00 190 LEU A C 1
ATOM 1467 O O . LEU A 1 190 ? 3.605 9.323 -3.193 1.00 96.00 190 LEU A O 1
ATOM 1471 N N . ASP A 1 191 ? 2.338 10.775 -4.328 1.00 95.38 191 ASP A N 1
ATOM 1472 C CA . ASP A 1 191 ? 2.869 11.991 -3.730 1.00 95.38 191 ASP A CA 1
ATOM 1473 C C . ASP A 1 191 ? 1.811 12.584 -2.792 1.00 95.38 191 ASP A C 1
ATOM 1475 O O . ASP A 1 191 ? 0.675 12.822 -3.198 1.00 95.38 191 ASP A O 1
ATOM 1479 N N . ALA A 1 192 ? 2.154 12.815 -1.525 1.00 93.62 192 ALA A N 1
ATOM 1480 C CA . ALA A 1 192 ? 1.188 13.270 -0.526 1.00 93.62 192 ALA A CA 1
ATOM 1481 C C . ALA A 1 192 ? 0.585 14.654 -0.832 1.00 93.62 192 ALA A C 1
ATOM 1483 O O . ALA A 1 192 ? -0.478 14.974 -0.308 1.00 93.62 192 ALA A O 1
ATOM 1484 N N . GLN A 1 193 ? 1.230 15.477 -1.664 1.00 90.62 193 GLN A N 1
ATOM 1485 C CA . GLN A 1 193 ? 0.706 16.788 -2.056 1.00 90.62 193 GLN A CA 1
ATOM 1486 C C . GLN A 1 193 ? -0.111 16.702 -3.341 1.00 90.62 193 GLN A C 1
ATOM 1488 O O . GLN A 1 193 ? -1.135 17.376 -3.477 1.00 90.62 193 GLN A O 1
ATOM 1493 N N . LEU A 1 194 ? 0.337 15.879 -4.283 1.00 90.00 194 LEU A N 1
ATOM 1494 C CA . LEU A 1 194 ? -0.204 15.883 -5.634 1.00 90.00 194 LEU A CA 1
ATOM 1495 C C . LEU A 1 194 ? -1.236 14.760 -5.866 1.00 90.00 194 LEU A C 1
ATOM 1497 O O . LEU A 1 194 ? -2.128 14.925 -6.694 1.00 90.00 194 LEU A O 1
ATOM 1501 N N . GLY A 1 195 ? -1.121 13.612 -5.190 1.00 91.25 195 GLY A N 1
ATOM 1502 C CA . GLY A 1 195 ? -1.914 12.402 -5.451 1.00 91.25 195 GLY A CA 1
ATOM 1503 C C . GLY A 1 195 ? -1.131 11.274 -6.143 1.00 91.25 195 GLY A C 1
ATOM 1504 O O . GLY A 1 195 ? 0.071 11.123 -5.943 1.00 91.25 195 GLY A O 1
ATOM 1505 N N . ILE A 1 196 ? -1.819 10.427 -6.914 1.00 91.38 196 ILE A N 1
ATOM 1506 C CA . ILE A 1 196 ? -1.232 9.247 -7.577 1.00 91.38 196 ILE A CA 1
ATOM 1507 C C . ILE A 1 196 ? -0.630 9.622 -8.935 1.00 91.38 196 ILE A C 1
ATOM 1509 O O . ILE A 1 196 ? -1.344 10.168 -9.776 1.00 91.38 196 ILE A O 1
ATOM 1513 N N . TYR A 1 197 ? 0.641 9.268 -9.155 1.00 85.69 197 TYR A N 1
ATOM 1514 C CA . TYR A 1 197 ? 1.363 9.541 -10.401 1.00 85.69 197 TYR A CA 1
ATOM 1515 C C . TYR A 1 197 ? 2.273 8.402 -10.841 1.00 85.69 197 TYR A C 1
ATOM 1517 O O . TYR A 1 197 ? 2.816 7.627 -10.050 1.00 85.69 197 TYR A O 1
ATOM 1525 N N . GLU A 1 198 ? 2.503 8.396 -12.140 1.00 81.50 198 GLU A N 1
ATOM 1526 C CA . GLU A 1 198 ? 3.628 7.830 -12.841 1.00 81.50 198 GLU A CA 1
ATOM 1527 C C . GLU A 1 198 ? 4.402 8.970 -13.530 1.00 81.50 198 GLU A C 1
ATOM 1529 O O . GLU A 1 198 ? 3.844 9.753 -14.294 1.00 81.50 198 GLU A O 1
ATOM 1534 N N . ASP A 1 199 ? 5.708 9.083 -13.278 1.00 79.81 199 ASP A N 1
ATOM 1535 C CA . ASP A 1 199 ? 6.566 10.019 -14.013 1.00 79.81 199 ASP A CA 1
ATOM 1536 C C . ASP A 1 199 ? 7.655 9.241 -14.766 1.00 79.81 199 ASP A C 1
ATOM 1538 O O . ASP A 1 199 ? 8.674 8.861 -14.173 1.00 79.81 199 ASP A O 1
ATOM 1542 N N . PRO A 1 200 ? 7.461 8.971 -16.072 1.00 74.00 200 PRO A N 1
ATOM 1543 C CA . PRO A 1 200 ? 8.445 8.264 -16.882 1.00 74.00 200 PRO A CA 1
ATOM 1544 C C . PRO A 1 200 ? 9.708 9.085 -17.179 1.00 74.00 200 PRO A C 1
ATOM 1546 O O . PRO A 1 200 ? 10.659 8.529 -17.729 1.00 74.00 200 PRO A O 1
ATOM 1549 N N . ASN A 1 201 ? 9.736 10.375 -16.830 1.00 75.31 201 ASN A N 1
ATOM 1550 C CA . ASN A 1 201 ? 10.843 11.288 -17.113 1.00 75.31 201 ASN A CA 1
ATOM 1551 C C . ASN A 1 201 ? 11.603 11.742 -15.857 1.00 75.31 201 ASN A C 1
ATOM 1553 O O . ASN A 1 201 ? 12.560 12.506 -15.985 1.00 75.31 201 ASN A O 1
ATOM 1557 N N . GLY A 1 202 ? 11.240 11.261 -14.668 1.00 81.50 202 GLY A N 1
ATOM 1558 C CA . GLY A 1 202 ? 11.819 11.768 -13.427 1.00 81.50 202 GLY A CA 1
ATOM 1559 C C . GLY A 1 202 ? 11.538 10.897 -12.213 1.00 81.50 202 GLY A C 1
ATOM 1560 O O . GLY A 1 202 ? 12.307 9.999 -11.881 1.00 81.50 202 GLY A O 1
ATOM 1561 N N . ASP A 1 203 ? 10.479 11.198 -11.486 1.00 85.62 203 ASP A N 1
ATOM 1562 C CA . ASP A 1 203 ? 10.305 10.715 -10.115 1.00 85.62 203 ASP A CA 1
ATOM 1563 C C . ASP A 1 203 ? 9.712 9.297 -10.024 1.00 85.62 203 ASP A C 1
ATOM 1565 O O . ASP A 1 203 ? 9.920 8.584 -9.048 1.00 85.62 203 ASP A O 1
ATOM 1569 N N . GLY A 1 204 ? 9.126 8.777 -11.103 1.00 87.94 204 GLY A N 1
ATOM 1570 C CA . GLY A 1 204 ? 8.559 7.428 -11.131 1.00 87.94 204 GLY A CA 1
ATOM 1571 C C . GLY A 1 204 ? 9.570 6.280 -11.244 1.00 87.94 204 GLY A C 1
ATOM 1572 O O . GLY A 1 204 ? 9.142 5.125 -11.262 1.00 87.94 204 GLY A O 1
ATOM 1573 N N . TYR A 1 205 ? 10.881 6.537 -11.372 1.00 93.62 205 TYR A N 1
ATOM 1574 C CA . TYR A 1 205 ? 11.875 5.472 -11.579 1.00 93.62 205 TYR A CA 1
ATOM 1575 C C . TYR A 1 205 ? 11.908 4.483 -10.408 1.00 93.62 205 TYR A C 1
ATOM 1577 O O . TYR A 1 205 ? 12.141 4.861 -9.264 1.00 93.62 205 TYR A O 1
ATOM 1585 N N . LYS A 1 206 ? 11.799 3.185 -10.714 1.00 93.19 206 LYS A N 1
ATOM 1586 C CA . LYS A 1 206 ? 11.774 2.085 -9.733 1.00 93.19 206 LYS A CA 1
ATOM 1587 C C . LYS A 1 206 ? 12.994 2.053 -8.804 1.00 93.19 206 LYS A C 1
ATOM 1589 O O . LYS A 1 206 ? 12.911 1.471 -7.729 1.00 93.19 206 LYS A O 1
ATOM 1594 N N . THR A 1 207 ? 14.108 2.664 -9.199 1.00 94.69 207 THR A N 1
ATOM 1595 C CA . THR A 1 207 ? 15.350 2.743 -8.416 1.00 94.69 207 THR A CA 1
ATOM 1596 C C . THR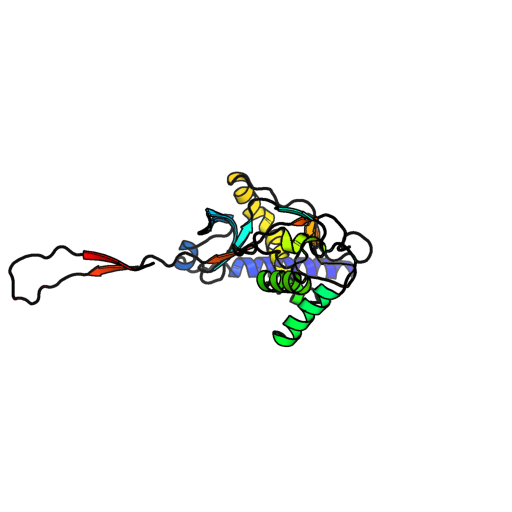 A 1 207 ? 15.370 3.886 -7.393 1.00 94.69 207 THR A C 1
ATOM 1598 O O . THR A 1 207 ? 16.268 3.923 -6.550 1.00 94.69 207 THR A O 1
ATOM 1601 N N . LYS A 1 208 ? 14.406 4.817 -7.438 1.00 95.62 208 LYS A N 1
ATOM 1602 C CA . LYS A 1 208 ? 14.271 5.923 -6.475 1.00 95.62 208 LYS A CA 1
ATOM 1603 C C . LYS A 1 208 ? 13.886 5.407 -5.093 1.00 95.62 208 LYS A C 1
ATOM 1605 O O . LYS A 1 208 ? 13.261 4.363 -4.964 1.00 95.62 208 LYS A O 1
ATOM 1610 N N . GLN A 1 209 ? 14.252 6.157 -4.060 1.00 96.94 209 GLN A N 1
ATOM 1611 C CA . GLN A 1 209 ? 13.972 5.808 -2.669 1.00 96.94 209 GLN A CA 1
ATOM 1612 C C . GLN A 1 209 ? 12.724 6.549 -2.192 1.00 96.94 209 GLN A C 1
ATOM 1614 O O . GLN A 1 209 ? 12.785 7.760 -1.992 1.00 96.94 209 GLN A O 1
ATOM 1619 N N . TYR A 1 210 ? 11.623 5.825 -1.987 1.00 98.00 210 TYR A N 1
ATOM 1620 C CA . TYR A 1 210 ? 10.369 6.362 -1.447 1.00 98.00 210 TYR A CA 1
ATOM 1621 C C . TYR A 1 210 ? 9.892 5.562 -0.252 1.00 98.00 210 TYR A C 1
ATOM 1623 O O . TYR A 1 210 ? 10.327 4.429 -0.030 1.00 98.00 210 TYR A O 1
ATOM 1631 N N . PHE A 1 211 ? 9.011 6.171 0.537 1.00 98.62 211 PHE A N 1
ATOM 1632 C CA . PHE A 1 211 ? 8.462 5.528 1.715 1.00 98.62 211 PHE A CA 1
ATOM 1633 C C . PHE A 1 211 ? 7.653 4.290 1.335 1.00 98.62 211 PHE A C 1
ATOM 1635 O O . PHE A 1 211 ? 6.930 4.258 0.338 1.00 98.62 211 PHE A O 1
ATOM 1642 N N . VAL A 1 212 ? 7.739 3.268 2.176 1.00 98.69 212 VAL A N 1
ATOM 1643 C CA . VAL A 1 212 ? 6.820 2.134 2.146 1.00 98.69 212 VAL A CA 1
ATOM 1644 C C . VAL A 1 212 ? 5.924 2.232 3.361 1.00 98.69 212 VAL A C 1
ATOM 1646 O O . VAL A 1 212 ? 6.405 2.223 4.495 1.00 98.69 212 VAL A O 1
ATOM 1649 N N . ARG A 1 213 ? 4.614 2.302 3.126 1.00 98.44 213 ARG A N 1
ATOM 1650 C CA . ARG A 1 213 ? 3.620 2.244 4.190 1.00 98.44 213 ARG A CA 1
ATOM 1651 C C . ARG A 1 213 ? 2.669 1.095 3.943 1.00 98.44 213 ARG A C 1
ATOM 1653 O O . ARG A 1 213 ? 1.976 1.057 2.930 1.00 98.44 213 ARG A O 1
ATOM 1660 N N . ALA A 1 214 ? 2.707 0.130 4.852 1.00 98.62 214 ALA A N 1
ATOM 1661 C CA . ALA A 1 214 ? 1.979 -1.105 4.673 1.00 98.62 214 ALA A CA 1
ATOM 1662 C C . ALA A 1 214 ? 0.477 -0.909 4.895 1.00 98.62 214 ALA A C 1
ATOM 1664 O O . ALA A 1 214 ? 0.042 -0.056 5.675 1.00 98.62 214 ALA A O 1
ATOM 1665 N N . MET A 1 215 ? -0.301 -1.747 4.227 1.00 98.56 215 MET A N 1
ATOM 1666 C CA . MET A 1 215 ? -1.738 -1.872 4.409 1.00 98.56 215 MET A CA 1
ATOM 1667 C C . MET A 1 215 ? -2.071 -3.312 4.775 1.00 98.56 215 MET A C 1
ATOM 1669 O O . MET A 1 215 ? -1.357 -4.233 4.381 1.00 98.56 215 MET A O 1
ATOM 1673 N N . ARG A 1 216 ? -3.147 -3.514 5.526 1.00 98.06 216 ARG A N 1
ATOM 1674 C CA . ARG A 1 216 ? -3.637 -4.840 5.894 1.00 98.06 216 ARG A CA 1
ATOM 1675 C C . ARG A 1 216 ? -5.151 -4.879 5.790 1.00 98.06 216 ARG A C 1
ATOM 1677 O O . ARG A 1 216 ? -5.826 -3.895 6.090 1.00 98.06 216 ARG A O 1
ATOM 1684 N N . HIS A 1 217 ? -5.674 -6.020 5.355 1.00 96.25 217 HIS A N 1
ATOM 1685 C CA . HIS A 1 217 ? -7.108 -6.267 5.389 1.00 96.25 217 HIS A CA 1
ATOM 1686 C C . HIS A 1 217 ? -7.569 -6.388 6.839 1.00 96.25 217 HIS A C 1
ATOM 1688 O O . HIS A 1 217 ? -6.994 -7.150 7.616 1.00 96.25 217 HIS A O 1
ATOM 1694 N N . TRP A 1 218 ? -8.603 -5.640 7.190 1.00 95.31 218 TRP A N 1
ATOM 1695 C CA . TRP A 1 218 ? -9.255 -5.706 8.483 1.00 95.31 218 TRP A CA 1
ATOM 1696 C C . TRP A 1 218 ? -10.579 -6.448 8.352 1.00 95.31 218 TRP A C 1
ATOM 1698 O O . TRP A 1 218 ? -11.301 -6.287 7.372 1.00 95.31 218 TRP A O 1
ATOM 1708 N N . GLN A 1 219 ? -10.885 -7.252 9.362 1.00 91.75 219 GLN A N 1
ATOM 1709 C CA . GLN A 1 219 ? -12.175 -7.891 9.541 1.00 91.75 219 GLN A CA 1
ATOM 1710 C C . GLN A 1 219 ? -12.609 -7.625 10.981 1.00 91.75 219 GLN A C 1
ATOM 1712 O O . GLN A 1 219 ? -11.826 -7.834 11.909 1.00 91.75 219 GLN A O 1
ATOM 1717 N N . ALA A 1 220 ? -13.846 -7.176 11.168 1.00 85.69 220 ALA A N 1
ATOM 1718 C CA . ALA A 1 220 ? -14.456 -7.074 12.480 1.00 85.69 220 ALA A CA 1
ATOM 1719 C C . ALA A 1 220 ? -14.457 -8.455 13.141 1.00 85.69 220 ALA A C 1
ATOM 1721 O O . ALA A 1 220 ? -14.809 -9.460 12.512 1.00 85.69 220 ALA A O 1
ATOM 1722 N N . SER A 1 221 ? -14.092 -8.498 14.419 1.00 74.12 221 SER A N 1
ATOM 1723 C CA . SER A 1 221 ? -14.222 -9.698 15.236 1.00 74.12 221 SER A CA 1
ATOM 1724 C C . SER A 1 221 ? -15.654 -10.219 15.126 1.00 74.12 221 SER A C 1
ATOM 1726 O O . SER A 1 221 ? -16.618 -9.446 15.194 1.00 74.12 221 SER A O 1
ATOM 1728 N N . LYS A 1 222 ? -15.814 -11.537 14.941 1.00 60.41 222 LYS A N 1
ATOM 1729 C CA . LYS A 1 222 ? -17.143 -12.147 15.033 1.00 60.41 222 LYS A CA 1
ATOM 1730 C C . LYS A 1 222 ? -17.721 -11.758 16.396 1.00 60.41 222 LYS A C 1
ATOM 1732 O O . LYS A 1 222 ? -17.015 -11.908 17.395 1.00 60.41 222 LYS A O 1
ATOM 1737 N N . PRO A 1 223 ? -18.963 -11.250 16.470 1.00 52.88 223 PRO A N 1
ATOM 1738 C CA . PRO A 1 223 ? -19.578 -11.032 17.765 1.00 52.88 223 PRO A CA 1
ATOM 1739 C C . PRO A 1 223 ? -19.595 -12.377 18.490 1.00 52.88 223 PRO A C 1
ATOM 1741 O O . PRO A 1 223 ? -20.079 -13.369 17.934 1.00 52.88 223 PRO A O 1
ATOM 1744 N N . ALA A 1 224 ? -19.042 -12.418 19.704 1.00 47.50 224 ALA A N 1
ATOM 1745 C CA . ALA A 1 224 ? -19.228 -13.555 20.590 1.00 47.50 224 ALA A CA 1
ATOM 1746 C C . ALA A 1 224 ? -20.738 -13.749 20.731 1.00 47.50 224 ALA A C 1
ATOM 1748 O O . ALA A 1 224 ? -21.437 -12.897 21.282 1.00 47.50 224 ALA A O 1
ATOM 1749 N N . SER A 1 225 ? -21.262 -14.822 20.145 1.00 49.28 225 SER A N 1
ATOM 1750 C CA . SER A 1 225 ? -22.686 -15.106 20.235 1.00 49.28 225 SER A CA 1
ATOM 1751 C C . SER A 1 225 ? -22.913 -15.668 21.627 1.00 49.28 225 SER A C 1
ATOM 1753 O O . SER A 1 225 ? -22.543 -16.807 21.914 1.00 49.28 225 SER A O 1
ATOM 1755 N N . THR A 1 226 ? -23.428 -14.834 22.523 1.00 49.56 226 THR A N 1
ATOM 1756 C CA . THR A 1 226 ? -23.830 -15.266 23.857 1.00 49.56 226 THR A CA 1
ATOM 1757 C C . THR A 1 226 ? -25.223 -15.860 23.744 1.00 49.56 226 THR A C 1
ATOM 1759 O O . THR A 1 226 ? -26.180 -15.154 23.430 1.00 49.56 226 THR A O 1
ATOM 1762 N N . TYR A 1 227 ? -25.344 -17.163 23.977 1.00 52.03 227 TYR A N 1
ATOM 1763 C CA . TYR A 1 227 ? -26.644 -17.815 24.084 1.00 52.03 227 TYR A CA 1
ATOM 1764 C C . TYR A 1 227 ? -26.958 -18.005 25.565 1.00 52.03 227 TYR A C 1
ATOM 1766 O O . TYR A 1 227 ? -26.165 -18.585 26.310 1.00 52.03 227 TYR A O 1
ATOM 1774 N N . THR A 1 228 ? -28.117 -17.514 25.999 1.00 55.84 228 THR A N 1
ATOM 1775 C CA . THR A 1 228 ? -28.671 -17.852 27.311 1.00 55.84 228 THR A CA 1
ATOM 1776 C C . THR A 1 228 ? -29.534 -19.093 27.144 1.00 55.84 228 THR A C 1
ATOM 1778 O O . THR A 1 228 ? -30.589 -19.040 26.511 1.00 55.84 228 THR A O 1
ATOM 1781 N N . LEU A 1 229 ? -29.088 -20.217 27.701 1.00 54.97 229 LEU A N 1
ATOM 1782 C CA . LEU A 1 229 ? -29.916 -21.412 27.805 1.00 54.97 229 LEU A CA 1
ATOM 1783 C C . LEU A 1 229 ? -30.865 -21.221 28.991 1.00 54.97 229 LEU A C 1
ATOM 1785 O O . LEU A 1 229 ? -30.444 -21.245 30.150 1.00 54.97 229 LEU A O 1
ATOM 1789 N N . ALA A 1 230 ? -32.141 -20.988 28.688 1.00 58.62 230 ALA A N 1
ATOM 1790 C CA . ALA A 1 230 ? -33.213 -21.053 29.668 1.00 58.62 230 ALA A CA 1
ATOM 1791 C C . ALA A 1 230 ? -33.718 -22.500 29.729 1.00 58.62 230 ALA A C 1
ATOM 1793 O O . ALA A 1 230 ? -34.232 -23.021 28.741 1.00 58.62 230 ALA A O 1
ATOM 1794 N N . PHE A 1 231 ? -33.543 -23.151 30.876 1.00 60.56 231 PHE A N 1
ATOM 1795 C CA . PHE A 1 231 ? -34.127 -24.462 31.139 1.00 60.56 231 PHE A CA 1
ATOM 1796 C C . PHE A 1 231 ? -35.535 -24.237 31.694 1.00 60.56 231 PHE A C 1
ATOM 1798 O O . PHE A 1 231 ? -35.682 -23.728 32.803 1.00 60.56 231 PHE A O 1
ATOM 1805 N N . ASP A 1 232 ? -36.568 -24.584 30.929 1.00 61.84 232 ASP A N 1
ATOM 1806 C CA . ASP A 1 232 ? -37.971 -24.441 31.340 1.00 61.84 232 ASP A CA 1
ATOM 1807 C C . ASP A 1 232 ? -38.460 -25.583 32.243 1.00 61.84 232 ASP A C 1
ATOM 1809 O O . ASP A 1 232 ? -39.566 -25.516 32.772 1.00 61.84 232 ASP A O 1
ATOM 1813 N N . GLY A 1 233 ? -37.606 -26.577 32.508 1.00 58.53 233 GLY A N 1
ATOM 1814 C CA . GLY A 1 233 ? -37.923 -27.724 33.348 1.00 58.53 233 GLY A CA 1
ATOM 1815 C C . GLY A 1 233 ? -38.951 -28.631 32.670 1.00 58.53 233 GLY A C 1
ATOM 1816 O O . GLY A 1 233 ? -40.048 -28.226 32.309 1.00 58.53 233 GLY A O 1
ATOM 1817 N N . ASN A 1 234 ? -38.656 -29.921 32.547 1.00 55.62 234 ASN A N 1
ATOM 1818 C CA . ASN A 1 234 ? -39.586 -30.899 31.964 1.00 55.62 234 ASN A CA 1
ATOM 1819 C C . ASN A 1 234 ? -40.793 -31.240 32.875 1.00 55.62 234 ASN A C 1
ATOM 1821 O O . ASN A 1 234 ? -41.385 -32.309 32.738 1.00 55.62 234 ASN A O 1
ATOM 1825 N N . GLY A 1 235 ? -41.123 -30.380 33.844 1.00 55.75 235 GLY A N 1
ATOM 1826 C CA . GLY A 1 235 ? -42.190 -30.593 34.821 1.00 55.75 235 GLY A CA 1
ATOM 1827 C C . GLY A 1 235 ? -41.937 -31.701 35.855 1.00 55.75 235 GLY A C 1
ATOM 1828 O O . GLY A 1 235 ? -42.861 -32.023 36.595 1.00 55.75 235 GLY A O 1
ATOM 1829 N N . ALA A 1 236 ? -40.734 -32.293 35.933 1.00 52.78 236 ALA A N 1
ATOM 1830 C CA . ALA A 1 236 ? -40.471 -33.462 36.788 1.00 52.78 236 ALA A CA 1
ATOM 1831 C C . ALA A 1 236 ? -39.696 -33.179 38.094 1.00 52.78 236 ALA A C 1
ATOM 1833 O O . ALA A 1 236 ? -39.545 -34.083 38.913 1.00 52.78 236 ALA A O 1
ATOM 1834 N N . THR A 1 237 ? -39.208 -31.956 38.321 1.00 54.88 237 THR A N 1
ATOM 1835 C CA . THR A 1 237 ? -38.455 -31.594 39.538 1.00 54.88 237 THR A CA 1
ATOM 1836 C C . THR A 1 237 ? -38.799 -30.186 40.015 1.00 54.88 237 THR A C 1
ATOM 1838 O O . THR A 1 237 ? -38.768 -29.246 39.223 1.00 54.88 237 THR A O 1
ATOM 1841 N N . GLU A 1 238 ? -39.077 -30.028 41.312 1.00 52.50 238 GLU A N 1
ATOM 1842 C CA . GLU A 1 238 ? -39.207 -28.716 41.954 1.00 52.50 238 GLU A CA 1
ATOM 1843 C C . GLU A 1 238 ? -37.817 -28.080 42.129 1.00 52.50 238 GLU A C 1
ATOM 1845 O O . GLU A 1 238 ? -36.972 -28.587 42.867 1.00 52.50 238 GLU A O 1
ATOM 1850 N N . GLY A 1 239 ? -37.568 -26.975 41.422 1.00 55.12 239 GLY A N 1
ATOM 1851 C CA . GLY A 1 239 ? -36.349 -26.171 41.544 1.00 55.12 239 GLY A CA 1
ATOM 1852 C C . GLY A 1 239 ? -36.102 -25.291 40.317 1.00 55.12 239 GLY A C 1
ATOM 1853 O O . GLY A 1 239 ? -36.136 -25.769 39.187 1.00 55.12 239 GLY A O 1
ATOM 1854 N N . ALA A 1 240 ? -35.841 -23.997 40.527 1.00 55.34 240 ALA A N 1
ATOM 1855 C CA . ALA A 1 240 ? -35.441 -23.088 39.454 1.00 55.34 240 ALA A CA 1
ATOM 1856 C C . ALA A 1 240 ? -33.976 -23.356 39.069 1.00 55.34 240 ALA A C 1
ATOM 1858 O O . ALA A 1 240 ? -33.070 -23.105 39.867 1.00 55.34 240 ALA A O 1
ATOM 1859 N N . MET A 1 241 ? -33.727 -23.865 37.859 1.00 56.66 241 MET A N 1
ATOM 1860 C CA . MET A 1 241 ? -32.363 -23.948 37.332 1.00 56.66 241 MET A CA 1
ATOM 1861 C C . MET A 1 241 ? -31.883 -22.549 36.943 1.00 56.66 241 MET A C 1
ATOM 1863 O O . MET A 1 241 ? -32.573 -21.818 36.234 1.00 56.66 241 MET A O 1
ATOM 1867 N N . GLN A 1 242 ? -30.698 -22.171 37.421 1.00 58.28 242 GLN A N 1
ATOM 1868 C CA . GLN A 1 242 ? -30.076 -20.904 37.043 1.00 58.28 242 GLN A CA 1
ATOM 1869 C C . GLN A 1 242 ? -29.742 -20.927 35.541 1.00 58.28 242 GLN A C 1
ATOM 1871 O O . GLN A 1 242 ? -29.187 -21.928 35.073 1.00 58.28 242 GLN A O 1
ATOM 1876 N N . PRO A 1 243 ? -30.056 -19.860 34.782 1.00 57.06 243 PRO A N 1
ATOM 1877 C CA . PRO A 1 243 ? -29.691 -19.768 33.374 1.00 57.06 243 PRO A CA 1
ATOM 1878 C C . PRO A 1 243 ? -28.186 -19.956 33.192 1.00 57.06 243 PRO A C 1
ATOM 1880 O O . PRO A 1 243 ? -27.389 -19.398 33.949 1.00 57.06 243 PRO A O 1
ATOM 1883 N N . GLN A 1 244 ? -27.796 -20.720 32.174 1.00 59.03 244 GLN A N 1
ATOM 1884 C CA . GLN A 1 244 ? -26.392 -20.844 31.802 1.00 59.03 244 GLN A CA 1
ATOM 1885 C C . GLN A 1 244 ? -26.088 -19.932 30.621 1.00 59.03 244 GLN A C 1
ATOM 1887 O O . GLN A 1 244 ? -26.752 -19.978 29.582 1.00 59.03 244 GLN A O 1
ATOM 1892 N N . THR A 1 245 ? -25.064 -19.105 30.793 1.00 48.81 245 THR A N 1
ATOM 1893 C CA . THR A 1 245 ? -24.499 -18.291 29.721 1.00 48.81 245 THR A CA 1
ATOM 1894 C C . THR A 1 245 ? -23.424 -19.109 29.028 1.00 48.81 245 THR A C 1
ATOM 1896 O O . THR A 1 245 ? -22.422 -19.464 29.650 1.00 48.81 245 THR A O 1
ATOM 1899 N N . VAL A 1 246 ? -23.628 -19.409 27.746 1.00 50.94 246 VAL A N 1
ATOM 1900 C CA . VAL A 1 246 ? -22.622 -20.082 26.921 1.00 50.94 246 VAL A CA 1
ATOM 1901 C C . VAL A 1 246 ? -22.004 -19.062 25.975 1.00 50.94 246 VAL A C 1
ATOM 1903 O O . VAL A 1 246 ? -22.704 -18.428 25.181 1.00 50.94 246 VAL A O 1
ATOM 1906 N N . ASN A 1 247 ? -20.682 -18.928 26.055 1.00 49.50 247 ASN A N 1
ATOM 1907 C CA . ASN A 1 247 ? -19.891 -18.191 25.079 1.00 49.50 247 ASN A CA 1
ATOM 1908 C C . ASN A 1 247 ? -19.511 -19.160 23.958 1.00 49.50 247 ASN A C 1
ATOM 1910 O O . ASN A 1 247 ? -18.807 -20.135 24.213 1.00 49.50 247 ASN A O 1
ATOM 1914 N N . VAL A 1 248 ? -19.976 -18.914 22.733 1.00 44.88 248 VAL A N 1
ATOM 1915 C CA . VAL A 1 248 ? -19.576 -19.706 21.562 1.00 44.88 248 VAL A CA 1
ATOM 1916 C C . VAL A 1 248 ? -18.737 -18.825 20.639 1.00 44.88 248 VAL A C 1
ATOM 1918 O O . VAL A 1 248 ? -19.258 -17.886 20.033 1.00 44.88 248 VAL A O 1
ATOM 1921 N N . GLY A 1 249 ? -17.439 -19.128 20.556 1.00 39.72 249 GLY A N 1
ATOM 1922 C CA . GLY A 1 249 ? -16.485 -18.476 19.659 1.00 39.72 249 GLY A CA 1
ATOM 1923 C C . GLY A 1 249 ? -15.031 -18.674 20.092 1.00 39.72 249 GLY A C 1
ATOM 1924 O O . GLY A 1 249 ? -14.532 -17.887 20.889 1.00 39.72 249 GLY A O 1
ATOM 1925 N N . GLU A 1 250 ? -14.383 -19.699 19.534 1.00 38.88 250 GLU A N 1
ATOM 1926 C CA . GLU A 1 250 ? -12.952 -19.699 19.183 1.00 38.88 250 GLU A CA 1
ATOM 1927 C C . GLU A 1 250 ? -12.856 -19.743 17.651 1.00 38.88 250 GLU A C 1
ATOM 1929 O O . GLU A 1 250 ? -13.676 -20.469 17.031 1.00 38.88 250 GLU A O 1
#

Sequence (250 aa):
MIRTYKQQATRWAALLVFLLISAHAFIPAAAQEKGKIGELVTFEDGSKGVLIQVERDGQSGWAIALRNAGTFSWASQATETATNALNKILTERSESKRALNDMLPLLRDTAGYAATQAIRAAAGGNRESYPAAFAVDFDHGWYLPTAGQMFIVYSLEPFIKKALEDNGGEVIAGSYWTSTPYNARCAWYLDAQLGIYEDPNGDGYKTKQYFVRAMRHWQASKPASTYTLAFDGNGATEGAMQPQTVNVGE

pLDDT: mean 78.06, std 20.67, range [36.12, 98.69]